Protein AF-A0A5C1QQ38-F1 (afdb_monomer_lite)

Structure (mmCIF, N/CA/C/O backbone):
data_AF-A0A5C1QQ38-F1
#
_entry.id   AF-A0A5C1QQ38-F1
#
loop_
_atom_site.group_PDB
_atom_site.id
_atom_site.type_symbol
_atom_site.label_atom_id
_atom_site.label_alt_id
_atom_site.label_comp_id
_atom_site.label_asym_id
_atom_site.label_entity_id
_atom_site.label_seq_id
_atom_site.pdbx_PDB_ins_code
_atom_site.Cartn_x
_atom_site.Cartn_y
_atom_site.Cartn_z
_atom_site.occupancy
_atom_site.B_iso_or_equiv
_atom_site.auth_seq_id
_atom_site.auth_comp_id
_atom_site.auth_asym_id
_atom_site.auth_atom_id
_atom_site.pdbx_PDB_model_num
ATOM 1 N N . MET A 1 1 ? -19.639 53.122 33.054 1.00 46.16 1 MET A N 1
ATOM 2 C CA . MET A 1 1 ? -19.804 52.622 31.674 1.00 46.16 1 MET A CA 1
ATOM 3 C C . MET A 1 1 ? -18.449 52.664 30.974 1.00 46.16 1 MET A C 1
ATOM 5 O O . MET A 1 1 ? -18.147 53.642 30.319 1.00 46.16 1 MET A O 1
ATOM 9 N N . VAL A 1 2 ? -17.603 51.655 31.200 1.00 46.91 2 VAL A N 1
ATOM 10 C CA . VAL A 1 2 ? -16.346 51.392 30.472 1.00 46.91 2 VAL A CA 1
ATOM 11 C C . VAL A 1 2 ? -16.022 49.916 30.705 1.00 46.91 2 VAL A C 1
ATOM 13 O O . VAL A 1 2 ? -15.935 49.527 31.864 1.00 46.91 2 VAL A O 1
ATOM 16 N N . GLN A 1 3 ? -15.836 49.125 29.646 1.00 37.44 3 GLN A N 1
ATOM 17 C CA . GLN A 1 3 ? -14.839 48.042 29.558 1.00 37.44 3 GLN A CA 1
ATOM 18 C C . GLN A 1 3 ? -14.804 47.540 28.103 1.00 37.44 3 GLN A C 1
ATOM 20 O O . GLN A 1 3 ? -15.798 47.062 27.576 1.00 37.44 3 GLN A O 1
ATOM 25 N N . ARG A 1 4 ? -13.770 47.951 27.361 1.00 39.47 4 ARG A N 1
ATOM 26 C CA . ARG A 1 4 ? -12.520 47.214 27.066 1.00 39.47 4 ARG A CA 1
ATOM 27 C C . ARG A 1 4 ? -12.664 46.339 25.818 1.00 39.47 4 ARG A C 1
ATOM 29 O O . ARG A 1 4 ? -13.071 45.185 25.884 1.00 39.47 4 ARG A O 1
ATOM 36 N N . GLY A 1 5 ? -12.279 46.931 24.686 1.00 39.25 5 GLY A N 1
ATOM 37 C CA . GLY A 1 5 ? -12.016 46.214 23.445 1.00 39.25 5 GLY A CA 1
ATOM 38 C C . GLY A 1 5 ? -10.890 45.202 23.643 1.00 39.25 5 GLY A C 1
ATOM 39 O O . GLY A 1 5 ? -9.871 45.504 24.267 1.00 39.25 5 GLY A O 1
ATOM 40 N N . ARG A 1 6 ? -11.098 43.986 23.139 1.00 41.25 6 ARG A N 1
ATOM 41 C CA . ARG A 1 6 ? -10.052 42.971 23.045 1.00 41.25 6 ARG A CA 1
ATOM 42 C C . ARG A 1 6 ? -9.174 43.321 21.848 1.00 41.25 6 ARG A C 1
ATOM 44 O O . ARG A 1 6 ? -9.633 43.278 20.711 1.00 41.25 6 ARG A O 1
ATOM 51 N N . SER A 1 7 ? -7.928 43.688 22.117 1.00 43.62 7 SER A N 1
ATOM 52 C CA . SER A 1 7 ? -6.872 43.740 21.113 1.00 43.62 7 SER A CA 1
ATOM 53 C C . SER A 1 7 ? -6.576 42.314 20.650 1.00 43.62 7 SER A C 1
ATOM 55 O O . SER A 1 7 ? -6.182 41.474 21.460 1.00 43.62 7 SER A O 1
ATOM 57 N N . PHE A 1 8 ? -6.772 42.034 19.364 1.00 41.06 8 PHE A N 1
ATOM 58 C CA . PHE A 1 8 ? -6.240 40.822 18.754 1.00 41.06 8 PHE A CA 1
ATOM 59 C C . PHE A 1 8 ? -4.718 40.950 18.711 1.00 41.06 8 PHE A C 1
ATOM 61 O O . PHE A 1 8 ? -4.179 41.879 18.115 1.00 41.06 8 PHE A O 1
ATOM 68 N N . SER A 1 9 ? -4.041 40.045 19.415 1.00 43.56 9 SER A N 1
ATOM 69 C CA . SER A 1 9 ? -2.590 39.912 19.363 1.00 43.56 9 SER A CA 1
ATOM 70 C C . SER A 1 9 ? -2.189 39.528 17.941 1.00 43.56 9 SER A C 1
ATOM 72 O O . SER A 1 9 ? -2.588 38.472 17.452 1.00 43.56 9 SER A O 1
ATOM 74 N N . SER A 1 10 ? -1.401 40.374 17.280 1.00 48.88 10 SER A N 1
ATOM 75 C CA . SER A 1 10 ? -0.719 40.074 16.019 1.00 48.88 10 SER A CA 1
ATOM 76 C C . SER A 1 10 ? 0.501 39.187 16.283 1.00 48.88 10 SER A C 1
ATOM 78 O O . SER A 1 10 ? 1.633 39.555 15.962 1.00 48.88 10 SER A O 1
ATOM 80 N N . ALA A 1 11 ? 0.293 38.053 16.954 1.00 42.53 11 ALA A N 1
ATOM 81 C CA . ALA A 1 11 ? 1.346 37.063 17.085 1.00 42.53 11 ALA A CA 1
ATOM 82 C C . ALA A 1 11 ? 1.674 36.544 15.673 1.00 42.53 11 ALA A C 1
ATOM 84 O O . ALA A 1 11 ? 0.745 36.210 14.930 1.00 42.53 11 ALA A O 1
ATOM 85 N N . PRO A 1 12 ? 2.954 36.512 15.266 1.00 45.72 12 PRO A N 1
ATOM 86 C CA . PRO A 1 12 ? 3.331 35.869 14.016 1.00 45.72 12 PRO A CA 1
ATOM 87 C C . PRO A 1 12 ? 2.866 34.403 14.048 1.00 45.72 12 PRO A C 1
ATOM 89 O O . PRO A 1 12 ? 2.831 33.808 15.132 1.00 45.72 12 PRO A O 1
ATOM 92 N N . PRO A 1 13 ? 2.482 33.818 12.897 1.00 46.12 13 PRO A N 1
ATOM 93 C CA . PRO A 1 13 ? 2.113 32.410 12.846 1.00 46.12 13 PRO A CA 1
ATOM 94 C C . PRO A 1 13 ? 3.246 31.568 13.450 1.00 46.12 13 PRO A C 1
ATOM 96 O O . PRO A 1 13 ? 4.416 31.939 13.290 1.00 46.12 13 PRO A O 1
ATOM 99 N N . PRO A 1 14 ? 2.925 30.474 14.165 1.00 47.19 14 PRO A N 1
ATOM 100 C CA . PRO A 1 14 ? 3.939 29.621 14.761 1.00 47.19 14 PRO A CA 1
ATOM 101 C C . PRO A 1 14 ? 4.935 29.212 13.678 1.00 47.19 14 PRO A C 1
ATOM 103 O O . PRO A 1 14 ? 4.558 28.740 12.604 1.00 47.19 14 PRO A O 1
ATOM 106 N N . GLN A 1 15 ? 6.211 29.483 13.942 1.00 44.41 15 GLN A N 1
ATOM 107 C CA . GLN A 1 15 ? 7.292 29.034 13.084 1.00 44.41 15 GLN A CA 1
ATOM 108 C C . GLN A 1 15 ? 7.294 27.510 13.161 1.00 44.41 15 GLN A C 1
ATOM 110 O O . GLN A 1 15 ? 7.417 26.942 14.243 1.00 44.41 15 GLN A O 1
ATOM 115 N N . TRP A 1 16 ? 7.056 26.866 12.023 1.00 45.03 16 TRP A N 1
ATOM 116 C CA . TRP A 1 16 ? 7.002 25.417 11.917 1.00 45.03 16 TRP A CA 1
ATOM 117 C C . TRP A 1 16 ? 8.391 24.885 12.270 1.00 45.03 16 TRP A C 1
ATOM 119 O O . TRP A 1 16 ? 9.373 25.262 11.627 1.00 45.03 16 TRP A O 1
ATOM 129 N N . GLU A 1 17 ? 8.495 24.068 13.318 1.00 38.88 17 GLU A N 1
ATOM 130 C CA . GLU A 1 17 ? 9.769 23.443 13.663 1.00 38.88 17 GLU A CA 1
ATOM 131 C C . GLU A 1 17 ? 10.242 22.539 12.508 1.00 38.88 17 GLU A C 1
ATOM 133 O O . GLU A 1 17 ? 9.421 21.857 11.878 1.00 38.88 17 GLU A O 1
ATOM 138 N N . PRO A 1 18 ? 11.554 22.502 12.208 1.00 40.62 18 PRO A N 1
ATOM 139 C CA . PRO A 1 18 ? 12.096 21.605 11.200 1.00 40.62 18 PRO A CA 1
ATOM 140 C C . PRO A 1 18 ? 11.991 20.166 11.720 1.00 40.62 18 PRO A C 1
ATOM 142 O O . PRO A 1 18 ? 12.818 19.710 12.502 1.00 40.62 18 PRO A O 1
ATOM 145 N N . GLY A 1 19 ? 10.935 19.463 11.310 1.00 42.81 19 GLY A N 1
ATOM 146 C CA . GLY A 1 19 ? 10.674 18.084 11.734 1.00 42.81 19 GLY A CA 1
ATOM 147 C C . GLY A 1 19 ? 9.262 17.573 11.447 1.00 42.81 19 GLY A C 1
ATOM 148 O O . GLY A 1 19 ? 9.060 16.367 11.384 1.00 42.81 19 GLY A O 1
ATOM 149 N N . LEU A 1 20 ? 8.296 18.462 11.201 1.00 40.44 20 LEU A N 1
ATOM 150 C CA . LEU A 1 20 ? 6.932 18.111 10.785 1.00 40.44 20 LEU A CA 1
ATOM 151 C C . LEU A 1 20 ? 6.716 18.454 9.308 1.00 40.44 20 LEU A C 1
ATOM 153 O O . LEU A 1 20 ? 5.857 19.248 8.937 1.00 40.44 20 LEU A O 1
ATOM 157 N N . GLY A 1 21 ? 7.548 17.870 8.451 1.00 39.72 21 GLY A N 1
ATOM 158 C CA . GLY A 1 21 ? 7.244 17.779 7.031 1.00 39.72 21 GLY A CA 1
ATOM 159 C C . GLY A 1 21 ? 6.522 16.465 6.785 1.00 39.72 21 GLY A C 1
ATOM 160 O O . GLY A 1 21 ? 7.141 15.409 6.889 1.00 39.72 21 GLY A O 1
ATOM 161 N N . LEU A 1 22 ? 5.236 16.508 6.433 1.00 40.75 22 LEU A N 1
ATOM 162 C CA . LEU A 1 22 ? 4.667 15.401 5.670 1.00 40.75 22 LEU A CA 1
ATOM 163 C C . LEU A 1 22 ? 5.500 15.300 4.388 1.00 40.75 22 LEU A C 1
ATOM 165 O O . LEU A 1 22 ? 5.610 16.274 3.640 1.00 40.75 22 LEU A O 1
ATOM 169 N N . SER A 1 23 ? 6.119 14.143 4.148 1.00 40.66 23 SER A N 1
ATOM 170 C CA . SER A 1 23 ? 6.634 13.837 2.816 1.00 40.66 23 SER A CA 1
ATOM 171 C C . SER A 1 23 ? 5.489 14.045 1.814 1.00 40.66 23 SER A C 1
ATOM 173 O O . SER A 1 23 ? 4.360 13.643 2.118 1.00 40.66 23 SER A O 1
ATOM 175 N N . PRO A 1 24 ? 5.735 14.617 0.619 1.00 37.84 24 PRO A N 1
ATOM 176 C CA . PRO A 1 24 ? 4.703 14.767 -0.411 1.00 37.84 24 PRO A CA 1
ATOM 177 C C . PRO A 1 24 ? 4.051 13.430 -0.827 1.00 37.84 24 PRO A C 1
ATOM 179 O O . PRO A 1 24 ? 3.041 13.439 -1.520 1.00 37.84 24 PRO A O 1
ATOM 182 N N . TRP A 1 25 ? 4.588 12.295 -0.363 1.00 39.50 25 TRP A N 1
ATOM 183 C CA . TRP A 1 25 ? 4.120 10.933 -0.625 1.00 39.50 25 TRP A CA 1
ATOM 184 C C . TRP A 1 25 ? 3.324 10.288 0.521 1.00 39.50 25 TRP A C 1
ATOM 186 O O . TRP A 1 25 ? 3.007 9.106 0.448 1.00 39.50 25 TRP A O 1
ATOM 196 N N . GLY A 1 26 ? 3.028 11.010 1.608 1.00 41.25 26 GLY A N 1
ATOM 197 C CA . GLY A 1 26 ? 2.270 10.448 2.737 1.00 41.25 26 GLY A CA 1
ATOM 198 C C . GLY A 1 26 ? 3.035 9.416 3.580 1.00 41.25 26 GLY A C 1
ATOM 199 O O . GLY A 1 26 ? 2.428 8.716 4.387 1.00 41.25 26 GLY A O 1
ATOM 200 N N . ALA A 1 27 ? 4.360 9.327 3.425 1.00 36.91 27 ALA A N 1
ATOM 201 C CA . ALA A 1 27 ? 5.204 8.489 4.271 1.00 36.91 27 ALA A CA 1
ATOM 202 C C . ALA A 1 27 ? 5.414 9.144 5.649 1.00 36.91 27 ALA A C 1
ATOM 204 O O . ALA A 1 27 ? 5.850 10.296 5.741 1.00 36.91 27 ALA A O 1
ATOM 205 N N . TYR A 1 28 ? 5.113 8.396 6.712 1.00 43.25 28 TYR A N 1
ATOM 206 C CA . TYR A 1 28 ? 5.342 8.795 8.100 1.00 43.25 28 TYR A CA 1
ATOM 207 C C . TYR A 1 28 ? 6.839 8.703 8.433 1.00 43.25 28 TYR A C 1
ATOM 209 O O . TYR A 1 28 ? 7.430 7.630 8.327 1.00 43.25 28 TYR A O 1
ATOM 217 N N . ILE A 1 29 ? 7.453 9.820 8.837 1.00 40.69 29 ILE A N 1
ATOM 218 C CA . ILE A 1 29 ? 8.811 9.838 9.398 1.00 40.69 29 ILE A CA 1
ATOM 219 C C . ILE A 1 29 ? 8.657 9.786 10.924 1.00 40.69 29 ILE A C 1
ATOM 221 O O . ILE A 1 29 ? 8.180 10.764 11.504 1.00 40.69 29 ILE A O 1
ATOM 225 N N . PRO A 1 30 ? 9.009 8.674 11.591 1.00 44.88 30 PRO A N 1
ATOM 226 C CA . PRO A 1 30 ? 8.844 8.566 13.035 1.00 44.88 30 PRO A CA 1
ATOM 227 C C . PRO A 1 30 ? 9.727 9.586 13.765 1.00 44.88 30 PRO A C 1
ATOM 229 O O . PRO A 1 30 ? 10.931 9.675 13.521 1.00 44.88 30 PRO A O 1
ATOM 232 N N . SER A 1 31 ? 9.124 10.358 14.675 1.00 42.22 31 SER A N 1
ATOM 233 C CA . SER A 1 31 ? 9.836 11.258 15.583 1.00 42.22 31 SER A CA 1
ATOM 234 C C . SER A 1 31 ? 10.120 10.559 16.920 1.00 42.22 31 SER A C 1
ATOM 236 O O . SER A 1 31 ? 9.346 9.745 17.414 1.00 42.22 31 SER A O 1
ATOM 238 N N . ILE A 1 32 ? 11.286 10.858 17.495 1.00 43.12 32 ILE A N 1
ATOM 239 C CA . ILE A 1 32 ? 11.989 10.058 18.518 1.00 43.12 32 ILE A CA 1
ATOM 240 C C . ILE A 1 32 ? 11.298 10.084 19.907 1.00 43.12 32 ILE A C 1
ATOM 242 O O . ILE A 1 32 ? 11.746 9.431 20.847 1.00 43.12 32 ILE A O 1
ATOM 246 N N . SER A 1 33 ? 10.205 10.828 20.089 1.00 43.09 33 SER A N 1
ATOM 247 C CA . SER A 1 33 ? 9.680 11.157 21.421 1.00 43.09 33 SER A CA 1
ATOM 248 C C . SER A 1 33 ? 8.669 10.166 22.011 1.00 43.09 33 SER A C 1
ATOM 250 O O . SER A 1 33 ? 8.288 10.344 23.169 1.00 43.09 33 SER A O 1
ATOM 252 N N . HIS A 1 34 ? 8.248 9.115 21.297 1.00 43.88 34 HIS A N 1
ATOM 253 C CA .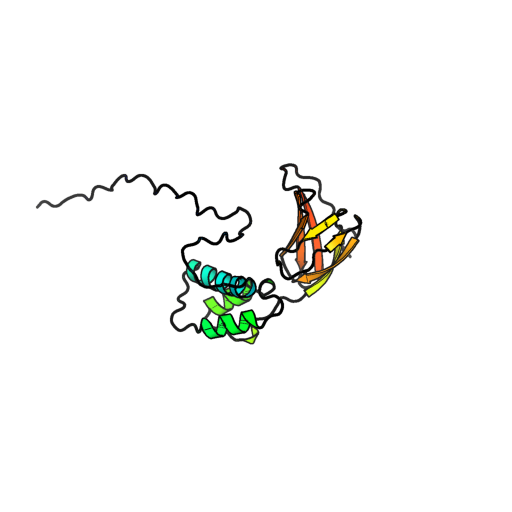 HIS A 1 34 ? 7.347 8.074 21.819 1.00 43.88 34 HIS A CA 1
ATOM 254 C C . HIS A 1 34 ? 7.950 6.676 21.612 1.00 43.88 34 HIS A C 1
ATOM 256 O O . HIS A 1 34 ? 7.821 6.080 20.548 1.00 43.88 34 HIS A O 1
ATOM 262 N N . GLN A 1 35 ? 8.618 6.147 22.644 1.00 41.81 35 GLN A N 1
ATOM 263 C CA . GLN A 1 35 ? 9.089 4.759 22.674 1.00 41.81 35 GLN A CA 1
ATOM 264 C C . GLN A 1 35 ? 7.917 3.807 22.945 1.00 41.81 35 GLN A C 1
ATOM 266 O O . GLN A 1 35 ? 7.591 3.494 24.089 1.00 41.81 35 GLN A O 1
ATOM 271 N N . GLY A 1 36 ? 7.288 3.355 21.869 1.00 48.25 36 GLY A N 1
ATOM 272 C CA . GLY A 1 36 ? 6.779 1.996 21.753 1.00 48.25 36 GLY A CA 1
ATOM 273 C C . GLY A 1 36 ? 7.493 1.375 20.559 1.00 48.25 36 GLY A C 1
ATOM 274 O O . GLY A 1 36 ? 7.614 2.039 19.530 1.00 48.25 36 GLY A O 1
ATOM 275 N N . ASP A 1 37 ? 8.001 0.151 20.693 1.00 53.22 37 ASP A N 1
ATOM 276 C CA . ASP A 1 37 ? 8.540 -0.594 19.554 1.00 53.22 37 ASP A CA 1
ATOM 277 C C . ASP A 1 37 ? 7.366 -0.951 18.633 1.00 53.22 37 ASP A C 1
ATOM 279 O O . ASP A 1 37 ? 6.746 -2.004 18.760 1.00 53.22 37 ASP A O 1
ATOM 283 N N . LEU A 1 38 ? 6.985 -0.016 17.762 1.00 59.69 38 LEU A N 1
ATOM 284 C CA . LEU A 1 38 ? 6.029 -0.279 16.698 1.00 59.69 38 LEU A CA 1
ATOM 285 C C . LEU A 1 38 ? 6.771 -1.042 15.611 1.00 59.69 38 LEU A C 1
ATOM 287 O O . LEU A 1 38 ? 7.627 -0.485 14.919 1.00 59.69 38 LEU A O 1
ATOM 291 N N . ASP A 1 39 ? 6.444 -2.321 15.467 1.00 74.56 39 ASP A N 1
ATOM 292 C CA . ASP A 1 39 ? 6.842 -3.056 14.281 1.00 74.56 39 ASP A CA 1
ATOM 293 C C . ASP A 1 39 ? 6.102 -2.514 13.039 1.00 74.56 39 ASP A C 1
ATOM 295 O O . ASP A 1 39 ? 5.119 -1.766 13.118 1.00 74.56 39 ASP A O 1
ATOM 299 N N . PHE A 1 40 ? 6.606 -2.854 11.850 1.00 78.38 40 PHE A N 1
ATOM 300 C CA . PHE A 1 40 ? 6.045 -2.353 10.593 1.00 78.38 40 PHE A CA 1
ATOM 301 C C . PHE A 1 40 ? 4.569 -2.749 10.403 1.00 78.38 40 PHE A C 1
ATOM 303 O O . PHE A 1 40 ? 3.817 -2.016 9.760 1.00 78.38 40 PHE A O 1
ATOM 310 N N . LYS A 1 41 ? 4.137 -3.878 10.984 1.00 83.50 41 LYS A N 1
ATOM 311 C CA . LYS A 1 41 ? 2.752 -4.362 10.921 1.00 83.50 41 LYS A CA 1
ATOM 312 C C . LYS A 1 41 ? 1.826 -3.520 11.800 1.00 83.50 41 LYS A C 1
ATOM 314 O O . LYS A 1 41 ? 0.785 -3.059 11.328 1.00 83.50 41 LYS A O 1
ATOM 319 N N . ALA A 1 42 ? 2.234 -3.236 13.033 1.00 83.94 42 ALA A N 1
ATOM 320 C CA . ALA A 1 42 ? 1.536 -2.357 13.963 1.00 83.94 42 ALA A CA 1
ATOM 321 C C . ALA A 1 42 ? 1.415 -0.930 13.404 1.00 83.94 42 ALA A C 1
ATOM 323 O O . ALA A 1 42 ? 0.403 -0.259 13.626 1.00 83.94 42 ALA A O 1
ATOM 324 N N . GLY A 1 43 ? 2.398 -0.490 12.609 1.00 85.69 43 GLY A N 1
ATOM 325 C CA . GLY A 1 43 ? 2.367 0.785 11.891 1.00 85.69 43 GLY A CA 1
ATOM 326 C C . GLY A 1 43 ? 1.111 0.984 11.030 1.00 85.69 43 GLY A C 1
ATOM 327 O O . GLY A 1 43 ? 0.518 2.065 11.070 1.00 85.69 43 GLY A O 1
ATOM 328 N N . ALA A 1 44 ? 0.643 -0.052 10.325 1.00 86.88 44 ALA A N 1
ATOM 329 C CA . ALA A 1 44 ? -0.569 0.032 9.504 1.00 86.88 44 ALA A CA 1
ATOM 330 C C . ALA A 1 44 ? -1.806 0.328 10.364 1.00 86.88 44 ALA A C 1
ATOM 332 O O . ALA A 1 44 ? -2.558 1.267 10.094 1.00 86.88 44 ALA A O 1
ATOM 333 N N . ALA A 1 45 ? -1.979 -0.426 11.450 1.00 89.12 45 ALA A N 1
ATOM 334 C CA . ALA A 1 45 ? -3.103 -0.276 12.364 1.00 89.12 45 ALA A CA 1
ATOM 335 C C . ALA A 1 45 ? -3.106 1.102 13.042 1.00 89.12 45 ALA A C 1
ATOM 337 O O . ALA A 1 45 ? -4.133 1.782 13.083 1.00 89.12 45 ALA A O 1
ATOM 338 N N . VAL A 1 46 ? -1.943 1.552 13.519 1.00 89.12 46 VAL A N 1
ATOM 339 C CA . VAL A 1 46 ? -1.783 2.879 14.126 1.00 89.12 46 VAL A CA 1
ATOM 340 C C . VAL A 1 46 ? -2.089 3.987 13.118 1.00 89.12 46 VAL A C 1
ATOM 342 O O . VAL A 1 46 ? -2.777 4.943 13.473 1.00 89.12 46 VAL A O 1
ATOM 345 N N . SER A 1 47 ? -1.667 3.850 11.857 1.00 88.00 47 SER A N 1
ATOM 346 C CA . SER A 1 47 ? -1.955 4.845 10.814 1.00 88.00 47 SER A CA 1
ATOM 347 C C . SER A 1 47 ? -3.460 5.045 10.590 1.00 88.00 47 SER A C 1
ATOM 349 O O . SER A 1 47 ? -3.920 6.175 10.421 1.00 88.00 47 SER A O 1
ATOM 351 N N . ILE A 1 48 ? -4.247 3.966 10.669 1.00 87.88 48 ILE A N 1
ATOM 352 C CA . ILE A 1 48 ? -5.709 4.016 10.571 1.00 87.88 48 ILE A CA 1
ATOM 353 C C . ILE A 1 48 ? -6.291 4.742 11.786 1.00 87.88 48 ILE A C 1
ATOM 355 O O . ILE A 1 48 ? -7.100 5.651 11.623 1.00 87.88 48 ILE A O 1
ATOM 359 N N . LEU A 1 49 ? -5.854 4.400 13.002 1.00 88.88 49 LEU A N 1
ATOM 360 C CA . LEU A 1 49 ? -6.332 5.058 14.225 1.00 88.88 49 LEU A CA 1
ATOM 361 C C . LEU A 1 49 ? -6.024 6.561 14.234 1.00 88.88 49 LEU A C 1
ATOM 363 O O . LEU A 1 49 ? -6.889 7.351 14.611 1.00 88.88 49 LEU A O 1
ATOM 367 N N . ILE A 1 50 ? -4.835 6.963 13.776 1.00 88.62 50 ILE A N 1
ATOM 368 C CA . ILE A 1 50 ? -4.463 8.377 13.625 1.00 88.62 50 ILE A CA 1
ATOM 369 C C . ILE A 1 50 ? -5.418 9.073 12.652 1.00 88.62 50 ILE A C 1
ATOM 371 O O . ILE A 1 50 ? -6.012 10.085 13.017 1.00 88.62 50 ILE A O 1
ATOM 375 N N . ARG A 1 51 ? -5.652 8.501 11.464 1.00 85.12 51 ARG A N 1
ATOM 376 C CA . ARG A 1 51 ? -6.584 9.071 10.474 1.00 85.12 51 ARG A CA 1
ATOM 377 C C . ARG A 1 51 ? -8.006 9.228 11.015 1.00 85.12 51 ARG A C 1
ATOM 379 O O . ARG A 1 51 ? -8.689 10.192 10.683 1.00 85.12 51 ARG A O 1
ATOM 386 N N . ILE A 1 52 ? -8.464 8.298 11.851 1.00 83.44 52 ILE A N 1
ATOM 387 C CA . ILE A 1 52 ? -9.789 8.353 12.492 1.00 83.44 52 ILE A CA 1
ATOM 388 C C . ILE A 1 52 ? -9.868 9.510 13.487 1.00 83.44 52 ILE A C 1
ATOM 390 O O . ILE A 1 52 ? -10.850 10.256 13.487 1.00 83.44 52 ILE A O 1
ATOM 394 N N . LEU A 1 53 ? -8.829 9.683 14.304 1.00 85.38 53 LEU A N 1
ATOM 395 C CA . LEU A 1 53 ? -8.729 10.797 15.246 1.00 85.38 53 LEU A CA 1
ATOM 396 C C . LEU A 1 53 ? -8.653 12.146 14.519 1.00 85.38 53 LEU A C 1
ATOM 398 O O . LEU A 1 53 ? -9.349 13.084 14.903 1.00 85.38 53 LEU A O 1
ATOM 402 N N . GLU A 1 54 ? -7.872 12.236 13.440 1.00 85.69 54 GLU A N 1
ATOM 403 C CA . GLU A 1 54 ? -7.776 13.431 12.588 1.00 85.69 54 GLU A CA 1
ATOM 404 C C . GLU A 1 54 ? -9.110 13.775 11.911 1.00 85.69 54 GLU A C 1
ATOM 406 O O . GLU A 1 54 ? -9.451 14.949 11.773 1.00 85.69 54 GLU A O 1
ATOM 411 N N . ALA A 1 55 ? -9.908 12.765 11.552 1.00 83.06 55 ALA A N 1
ATOM 412 C CA . ALA A 1 55 ? -11.266 12.939 11.036 1.00 83.06 55 ALA A CA 1
ATOM 413 C C . ALA A 1 55 ? -12.295 13.343 12.118 1.00 83.06 55 ALA A C 1
ATOM 415 O O . ALA A 1 55 ? -13.474 13.522 11.807 1.00 83.06 55 ALA A O 1
ATOM 416 N N . GLY A 1 56 ? -11.874 13.499 13.379 1.00 83.94 56 GLY A N 1
ATOM 417 C CA . GLY A 1 56 ? -12.709 13.968 14.486 1.00 83.94 56 GLY A CA 1
ATOM 418 C C . GLY A 1 56 ? -13.568 12.889 15.146 1.00 83.94 56 GLY A C 1
ATOM 419 O O . GLY A 1 56 ? -14.497 13.218 15.886 1.00 83.94 56 GLY A O 1
ATOM 420 N N . ALA A 1 57 ? -13.298 11.608 14.893 1.00 82.06 57 ALA A N 1
ATOM 421 C CA . ALA A 1 57 ? -14.029 10.529 15.544 1.00 82.06 57 ALA A CA 1
ATOM 422 C C . ALA A 1 57 ? -13.569 10.330 16.996 1.00 82.06 57 ALA A C 1
ATOM 424 O O . ALA A 1 57 ? -12.385 10.423 17.321 1.00 82.06 57 ALA A O 1
ATOM 425 N N . ASN A 1 58 ? -14.522 10.006 17.874 1.00 81.94 58 ASN A N 1
ATOM 426 C CA . ASN A 1 58 ? -14.226 9.656 19.257 1.00 81.94 58 ASN A CA 1
ATOM 427 C C . ASN A 1 58 ? -13.907 8.156 19.363 1.00 81.94 58 ASN A C 1
ATOM 429 O O . ASN A 1 58 ? -14.757 7.321 19.056 1.00 81.94 58 ASN A O 1
ATOM 433 N N . LEU A 1 59 ? -12.696 7.824 19.816 1.00 82.38 59 LEU A N 1
ATOM 434 C CA . LEU A 1 59 ? -12.274 6.447 20.099 1.00 82.38 59 LEU A CA 1
ATOM 435 C C . LEU A 1 59 ? -12.578 6.009 21.545 1.00 82.38 59 LEU A C 1
ATOM 437 O O . LEU A 1 59 ? -12.182 4.919 21.957 1.00 82.38 59 LEU A O 1
ATOM 441 N N . GLU A 1 60 ? -13.277 6.823 22.335 1.00 83.19 60 GLU A N 1
ATOM 442 C CA . GLU A 1 60 ? -13.725 6.454 23.677 1.00 83.19 60 GLU A CA 1
ATOM 443 C C . GLU A 1 60 ? -14.662 5.236 23.615 1.00 83.19 60 GLU A C 1
ATOM 445 O O . GLU A 1 60 ? -15.714 5.256 22.980 1.00 83.19 60 GLU A O 1
ATOM 450 N N . GLY A 1 61 ? -14.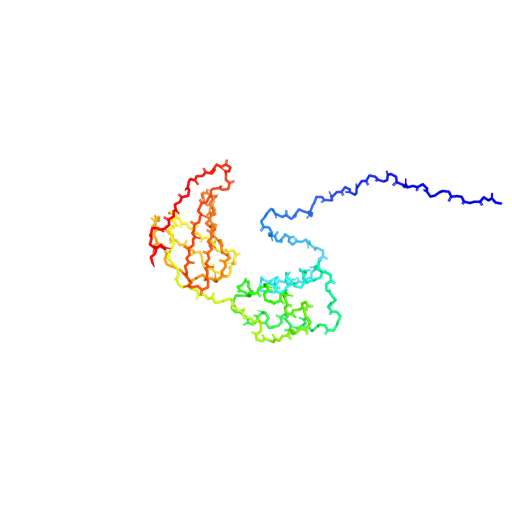242 4.136 24.244 1.00 80.50 61 GLY A N 1
ATOM 451 C CA . GLY A 1 61 ? -14.942 2.848 24.184 1.00 80.50 61 GLY A CA 1
ATOM 452 C C . GLY A 1 61 ? -14.546 1.956 23.002 1.00 80.50 61 GLY A C 1
ATOM 453 O O . GLY A 1 61 ? -14.940 0.788 22.973 1.00 80.50 61 GLY A O 1
ATOM 454 N N . PHE A 1 62 ? -13.723 2.437 22.065 1.00 84.62 62 PHE A N 1
ATOM 455 C CA . PHE A 1 62 ? -13.143 1.585 21.034 1.00 84.62 62 PHE A CA 1
ATOM 456 C C . PHE A 1 62 ? -12.061 0.680 21.635 1.00 84.62 62 PHE A C 1
ATOM 458 O O . PHE A 1 62 ? -11.150 1.129 22.332 1.00 84.62 62 PHE A O 1
ATOM 465 N N . ASN A 1 63 ? -12.135 -0.621 21.355 1.00 87.50 63 ASN A N 1
ATOM 466 C CA . ASN A 1 63 ? -11.145 -1.577 21.840 1.00 87.50 63 ASN A CA 1
ATOM 467 C C . ASN A 1 63 ? -9.892 -1.557 20.947 1.00 87.50 63 ASN A C 1
ATOM 469 O O . ASN A 1 63 ? -9.676 -2.471 20.147 1.00 87.50 63 ASN A O 1
ATOM 473 N N . CYS A 1 64 ? -9.057 -0.523 21.105 1.00 87.06 64 CYS A N 1
ATOM 474 C CA . CYS A 1 64 ? -7.810 -0.357 20.348 1.00 87.06 64 CYS A CA 1
ATOM 475 C C . CYS A 1 64 ? -6.920 -1.599 20.436 1.00 87.06 64 CYS A C 1
ATOM 477 O O . CYS A 1 64 ? -6.354 -2.024 19.438 1.00 87.06 64 CYS A O 1
ATOM 479 N N . ARG A 1 65 ? -6.837 -2.226 21.618 1.00 87.12 65 ARG A N 1
ATOM 480 C CA . ARG A 1 65 ? -6.013 -3.422 21.822 1.00 87.12 65 ARG A CA 1
ATOM 481 C C . ARG A 1 65 ? -6.477 -4.586 20.953 1.00 87.12 65 ARG A C 1
ATOM 483 O O . ARG A 1 65 ? -5.646 -5.261 20.356 1.00 87.12 65 ARG A O 1
ATOM 490 N N . ARG A 1 66 ? -7.789 -4.836 20.889 1.00 87.00 66 ARG A N 1
ATOM 491 C CA . ARG A 1 66 ? -8.327 -5.889 20.022 1.00 87.00 66 ARG A CA 1
ATOM 492 C C . ARG A 1 66 ? -8.087 -5.550 18.556 1.00 87.00 66 ARG A C 1
ATOM 494 O O . ARG A 1 66 ? -7.674 -6.431 17.824 1.00 87.00 66 ARG A O 1
ATOM 501 N N . PHE A 1 67 ? -8.294 -4.300 18.151 1.00 89.44 67 PHE A N 1
ATOM 502 C CA . PHE A 1 67 ? -8.050 -3.870 16.775 1.00 89.44 67 PHE A CA 1
ATOM 503 C C . PHE A 1 67 ? -6.594 -4.070 16.335 1.00 89.44 67 PHE A C 1
ATOM 505 O O . PHE A 1 67 ? -6.367 -4.656 15.283 1.00 89.44 67 PHE A O 1
ATOM 512 N N . LEU A 1 68 ? -5.625 -3.649 17.156 1.00 89.25 68 LEU A N 1
ATOM 513 C CA . LEU A 1 68 ? -4.199 -3.872 16.895 1.00 89.25 68 LEU A CA 1
ATOM 514 C C . LEU A 1 68 ? -3.899 -5.366 16.713 1.00 89.25 68 LEU A C 1
ATOM 516 O O . LEU A 1 68 ? -3.311 -5.745 15.710 1.00 89.25 68 LEU A O 1
ATOM 520 N N . TYR A 1 69 ? -4.403 -6.210 17.619 1.00 89.75 69 TYR A N 1
ATOM 521 C CA . TYR A 1 69 ? -4.228 -7.662 17.540 1.00 89.75 69 TYR A CA 1
ATOM 522 C C . TYR A 1 69 ? -4.799 -8.271 16.248 1.00 89.75 69 TYR A C 1
ATOM 524 O O . TYR A 1 69 ? -4.164 -9.123 15.635 1.00 89.75 69 TYR A O 1
ATOM 532 N N . GLU A 1 70 ? -5.992 -7.843 15.824 1.00 91.00 70 GLU A N 1
ATOM 533 C CA . GLU A 1 70 ? -6.586 -8.325 14.570 1.00 91.00 70 GLU A CA 1
ATOM 534 C C . GLU A 1 70 ? -5.767 -7.891 13.352 1.00 91.00 70 GLU A C 1
ATOM 536 O O . GLU A 1 70 ? -5.516 -8.699 12.463 1.00 91.00 70 GLU A O 1
ATOM 541 N N . MET A 1 71 ? -5.309 -6.639 13.318 1.00 91.25 71 MET A N 1
ATOM 542 C CA . MET A 1 71 ? -4.476 -6.137 12.224 1.00 91.25 71 MET A CA 1
ATOM 543 C C . MET A 1 71 ? -3.124 -6.856 12.167 1.00 91.25 71 MET A C 1
ATOM 545 O O . MET A 1 71 ? -2.699 -7.250 11.089 1.00 91.25 71 MET A O 1
ATOM 549 N N . GLU A 1 72 ? -2.467 -7.079 13.307 1.00 88.88 72 GLU A N 1
ATOM 550 C CA . GLU A 1 72 ? -1.193 -7.813 13.394 1.00 88.88 72 GLU A CA 1
ATOM 551 C C . GLU A 1 72 ? -1.311 -9.271 12.931 1.00 88.88 72 GLU A C 1
ATOM 553 O O . GLU A 1 72 ? -0.331 -9.848 12.457 1.00 88.88 72 GLU A O 1
ATOM 558 N N . SER A 1 73 ? -2.505 -9.861 13.044 1.00 90.38 73 SER A N 1
ATOM 559 C CA . SER A 1 73 ? -2.770 -11.230 12.592 1.00 90.38 73 SER A CA 1
ATOM 560 C C . SER A 1 73 ? -2.827 -11.382 11.067 1.00 90.38 73 SER A C 1
ATOM 562 O O . SER A 1 73 ? -2.809 -12.509 10.575 1.00 90.38 73 SER A O 1
ATOM 564 N N . LEU A 1 74 ? -2.873 -10.274 10.319 1.00 90.12 74 LEU A N 1
ATOM 565 C CA . LEU A 1 74 ? -2.833 -10.283 8.860 1.00 90.12 74 LEU A CA 1
ATOM 566 C C . LEU A 1 74 ? -1.407 -10.520 8.340 1.00 90.12 74 LEU A C 1
ATOM 568 O O . LEU A 1 74 ? -0.412 -10.074 8.927 1.00 90.12 74 LEU A O 1
ATOM 572 N N . ASP A 1 75 ? -1.313 -11.173 7.182 1.00 89.56 75 ASP A N 1
ATOM 573 C CA . ASP A 1 75 ? -0.039 -11.384 6.490 1.00 89.56 75 ASP A CA 1
ATOM 574 C C . ASP A 1 75 ? 0.591 -10.043 6.089 1.00 89.56 75 ASP A C 1
ATOM 576 O O . ASP A 1 75 ? 1.704 -9.744 6.534 1.00 89.56 75 ASP A O 1
ATOM 580 N N . ASP A 1 76 ? -0.166 -9.201 5.372 1.00 90.00 76 ASP A N 1
ATOM 581 C CA . ASP A 1 76 ? 0.160 -7.794 5.110 1.00 90.00 76 ASP A CA 1
ATOM 582 C C . ASP A 1 76 ? -0.983 -6.852 5.553 1.00 90.00 76 ASP A C 1
ATOM 584 O O . ASP A 1 76 ? -1.967 -6.660 4.829 1.00 90.00 76 ASP A O 1
ATOM 588 N N . PRO A 1 77 ? -0.854 -6.210 6.727 1.00 90.44 77 PRO A N 1
ATOM 589 C CA . PRO A 1 77 ? -1.850 -5.270 7.235 1.00 90.44 77 PRO A CA 1
ATOM 590 C C . PRO A 1 77 ? -2.014 -4.006 6.374 1.00 90.44 77 PRO A C 1
ATOM 592 O O . PRO A 1 77 ? -3.059 -3.357 6.448 1.00 90.44 77 PRO A O 1
ATOM 595 N N . TRP A 1 78 ? -1.028 -3.653 5.541 1.00 88.38 78 TRP A N 1
ATOM 596 C CA . TRP A 1 78 ? -1.078 -2.481 4.658 1.00 88.38 78 TRP A CA 1
ATOM 597 C C . TRP A 1 78 ? -1.977 -2.689 3.434 1.00 88.38 78 TRP A C 1
ATOM 599 O O . TRP A 1 78 ? -2.368 -1.713 2.794 1.00 88.38 78 TRP A O 1
ATOM 609 N N . ARG A 1 79 ? -2.348 -3.940 3.129 1.00 88.38 79 ARG A N 1
ATOM 610 C CA . ARG A 1 79 ? -3.308 -4.294 2.067 1.00 88.38 79 ARG A CA 1
ATOM 611 C C . ARG A 1 79 ? -4.766 -4.261 2.527 1.00 88.38 79 ARG A C 1
ATOM 613 O O . ARG A 1 79 ? -5.669 -4.581 1.754 1.00 88.38 79 ARG A O 1
ATOM 620 N N . THR A 1 80 ? -5.015 -3.902 3.782 1.00 90.88 80 THR A N 1
ATOM 621 C CA . THR A 1 80 ? -6.370 -3.832 4.331 1.00 90.88 80 THR A CA 1
ATOM 622 C C . THR A 1 80 ? -7.184 -2.749 3.623 1.00 90.88 80 THR A C 1
ATOM 624 O O . THR A 1 80 ? -6.659 -1.707 3.227 1.00 90.88 80 THR A O 1
ATOM 627 N N . ASP A 1 81 ? -8.494 -2.953 3.482 1.00 89.81 81 ASP A N 1
ATOM 628 C CA . ASP A 1 81 ? -9.386 -1.924 2.945 1.00 89.81 81 ASP A CA 1
ATOM 629 C C . ASP A 1 81 ? -9.578 -0.777 3.955 1.00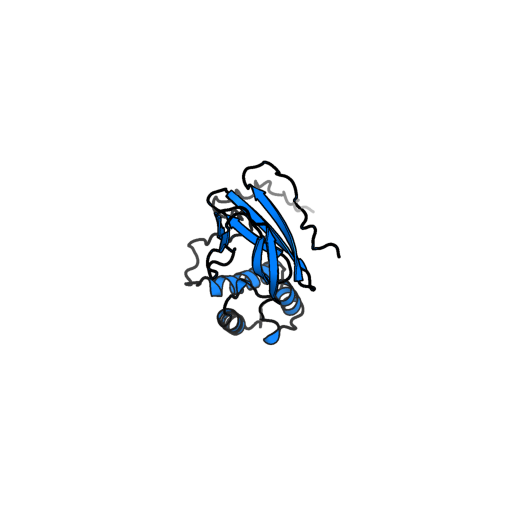 89.81 81 ASP A C 1
ATOM 631 O O . ASP A 1 81 ? -10.519 -0.748 4.755 1.00 89.81 81 ASP A O 1
ATOM 635 N N . HIS A 1 82 ? -8.646 0.177 3.931 1.00 86.94 82 HIS A N 1
ATOM 636 C CA . HIS A 1 82 ? -8.648 1.319 4.839 1.00 86.94 82 HIS A CA 1
ATOM 637 C C . HIS A 1 82 ? -9.916 2.162 4.677 1.00 86.94 82 HIS A C 1
ATOM 639 O O . HIS A 1 82 ? -10.450 2.638 5.672 1.00 86.94 82 HIS A O 1
ATOM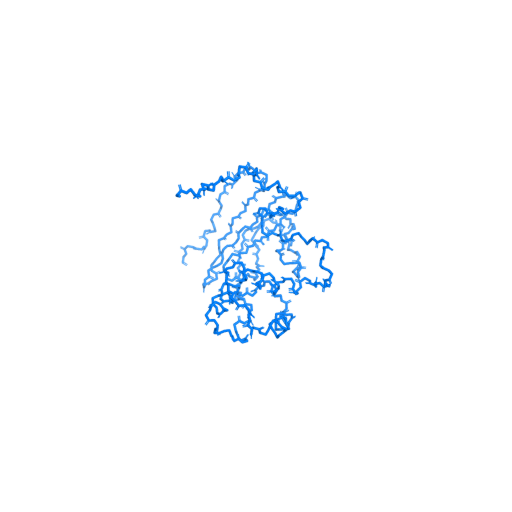 645 N N . GLU A 1 83 ? -10.438 2.339 3.464 1.00 85.06 83 GLU A N 1
ATOM 646 C CA . GLU A 1 83 ? -11.635 3.155 3.248 1.00 85.06 83 GLU A CA 1
ATOM 647 C C . GLU A 1 83 ? -12.882 2.502 3.836 1.00 85.06 83 GLU A C 1
ATOM 649 O O . GLU A 1 83 ? -13.703 3.175 4.473 1.00 85.06 83 GLU A O 1
ATOM 654 N N . MET A 1 84 ? -13.031 1.187 3.661 1.00 88.81 84 MET A N 1
ATOM 655 C CA . MET A 1 84 ? -14.095 0.442 4.319 1.00 88.81 84 MET A CA 1
ATOM 656 C C . MET A 1 84 ? -13.936 0.510 5.837 1.00 88.81 84 MET A C 1
ATOM 658 O O . MET A 1 84 ? -14.910 0.841 6.515 1.00 88.81 84 MET A O 1
ATOM 662 N N . LEU A 1 85 ? -12.737 0.278 6.378 1.00 89.12 85 LEU A N 1
ATOM 663 C CA . LEU A 1 85 ? -12.491 0.376 7.819 1.00 89.12 85 LEU A CA 1
ATOM 664 C C . LEU A 1 85 ? -12.850 1.755 8.372 1.00 89.12 85 LEU A C 1
ATOM 666 O O . LEU A 1 85 ? -13.615 1.843 9.330 1.00 89.12 85 LEU A O 1
ATOM 670 N N . MET A 1 86 ? -12.378 2.827 7.736 1.00 86.00 86 MET A N 1
ATOM 671 C CA . MET A 1 86 ? -12.691 4.208 8.112 1.00 86.00 86 MET A CA 1
ATOM 672 C C . MET A 1 86 ? -14.203 4.457 8.125 1.00 86.00 86 MET A C 1
ATOM 674 O O . MET A 1 86 ? -14.734 5.049 9.065 1.00 86.00 86 MET A O 1
ATOM 678 N N . ARG A 1 87 ? -14.923 3.961 7.112 1.00 87.69 87 ARG A N 1
ATOM 679 C CA . ARG A 1 87 ? -16.382 4.095 7.001 1.00 87.69 87 ARG A CA 1
ATOM 680 C C . ARG A 1 87 ? -17.118 3.348 8.112 1.00 87.69 87 ARG A C 1
ATOM 682 O O . ARG A 1 87 ? -18.061 3.892 8.681 1.00 87.69 87 ARG A O 1
ATOM 689 N N . GLN A 1 88 ? -16.705 2.120 8.416 1.00 89.00 88 GLN A N 1
ATOM 690 C CA . GLN A 1 88 ? -17.325 1.292 9.458 1.00 89.00 88 GLN A CA 1
ATOM 691 C C . GLN A 1 88 ? -17.027 1.834 10.859 1.00 89.00 88 GLN A C 1
ATOM 693 O O . GLN A 1 88 ? -17.916 1.878 11.709 1.00 89.00 88 GLN A O 1
ATOM 698 N N . LEU A 1 89 ? -15.802 2.312 11.083 1.00 84.62 89 LEU A N 1
ATOM 699 C CA . LEU A 1 89 ? -15.389 2.948 12.332 1.00 84.62 89 LEU A CA 1
ATOM 700 C C . LEU A 1 89 ? -16.128 4.269 12.553 1.00 84.62 89 LEU A C 1
ATOM 702 O O . LEU A 1 89 ? -16.672 4.480 13.635 1.00 84.62 89 LEU A O 1
ATOM 706 N N . GLY A 1 90 ? -16.263 5.102 11.517 1.00 81.88 90 GLY A N 1
ATOM 707 C CA . GLY A 1 90 ? -17.054 6.335 11.579 1.00 81.88 90 GLY A CA 1
ATOM 708 C C . GLY A 1 90 ? -18.542 6.104 11.870 1.00 81.88 90 GLY A C 1
ATOM 709 O O . GLY A 1 90 ? -19.177 6.938 12.511 1.00 81.88 90 GLY A O 1
ATOM 710 N N . ARG A 1 91 ? -19.099 4.959 11.454 1.00 85.31 91 ARG A N 1
ATOM 711 C CA . ARG A 1 91 ? -20.480 4.543 11.769 1.00 85.31 91 ARG A CA 1
ATOM 712 C C . ARG A 1 91 ? -20.627 3.839 13.118 1.00 85.31 91 ARG A C 1
ATOM 714 O O . ARG A 1 91 ? -21.749 3.542 13.507 1.00 85.31 91 ARG A O 1
ATOM 721 N N . GLN A 1 92 ? -19.525 3.555 13.817 1.00 82.50 92 GLN A N 1
ATOM 722 C CA . GLN A 1 92 ? -19.499 2.695 15.009 1.00 82.50 92 GLN A CA 1
ATOM 723 C C . GLN A 1 92 ? -20.071 1.285 14.756 1.00 82.50 92 GLN A C 1
ATOM 725 O O . GLN A 1 92 ? -20.502 0.592 15.673 1.00 82.50 92 GLN A O 1
ATOM 730 N N . GLU A 1 93 ? -20.035 0.829 13.504 1.00 87.12 93 GLU A N 1
ATOM 731 C CA . GLU A 1 93 ? -20.541 -0.476 13.063 1.00 87.12 93 GLU A CA 1
ATOM 732 C C . GLU A 1 93 ? -19.399 -1.480 12.870 1.00 87.12 93 GLU A C 1
ATOM 734 O O . GLU A 1 93 ? -19.547 -2.483 12.173 1.00 87.12 93 GLU A O 1
ATOM 739 N N . MET A 1 94 ? -18.240 -1.216 13.478 1.00 85.50 94 MET A N 1
ATOM 740 C CA . MET A 1 94 ? -17.040 -2.005 13.251 1.00 85.50 94 MET A CA 1
ATOM 741 C C . MET A 1 94 ? -17.205 -3.445 13.746 1.00 85.50 94 MET A C 1
ATOM 743 O O . MET A 1 94 ? -17.581 -3.713 14.887 1.00 85.50 94 MET A O 1
ATOM 747 N N . ARG A 1 95 ? -16.878 -4.387 12.864 1.00 87.38 95 ARG A N 1
ATOM 748 C CA . ARG A 1 95 ? -16.913 -5.828 13.102 1.00 87.38 95 ARG A CA 1
ATOM 749 C C . ARG A 1 95 ? -15.645 -6.447 12.542 1.00 87.38 95 ARG A C 1
ATOM 751 O O . ARG A 1 95 ? -15.112 -5.976 11.543 1.00 87.38 95 ARG A O 1
ATOM 758 N N . ILE A 1 96 ? -15.191 -7.520 13.178 1.00 86.38 96 ILE A N 1
ATOM 759 C CA . ILE A 1 96 ? -13.919 -8.188 12.870 1.00 86.38 96 ILE A CA 1
ATOM 760 C C . ILE A 1 96 ? -13.762 -8.557 11.388 1.00 86.38 96 ILE A C 1
ATOM 762 O O . ILE A 1 96 ? -12.694 -8.379 10.830 1.00 86.38 96 ILE A O 1
ATOM 766 N N . TRP A 1 97 ? -14.836 -8.967 10.708 1.00 88.31 97 TRP A N 1
ATOM 767 C CA . TRP A 1 97 ? -14.788 -9.363 9.295 1.00 88.31 97 TRP A CA 1
ATOM 768 C C . TRP A 1 97 ? -14.576 -8.210 8.306 1.00 88.31 97 TRP A C 1
ATOM 770 O O . TRP A 1 97 ? -14.385 -8.461 7.118 1.00 88.31 97 TRP A O 1
ATOM 780 N N . TYR A 1 98 ? -14.635 -6.956 8.760 1.00 89.62 98 TYR A N 1
ATOM 781 C CA . TYR A 1 98 ? -14.209 -5.817 7.946 1.00 89.62 98 TYR A CA 1
ATOM 782 C C . TYR A 1 98 ? -12.687 -5.631 7.965 1.00 89.62 98 TYR A C 1
ATOM 784 O O . TYR A 1 98 ? -12.163 -4.925 7.110 1.00 89.62 98 TYR A O 1
ATOM 792 N N . ILE A 1 99 ? -11.978 -6.271 8.902 1.00 91.50 99 ILE A N 1
ATOM 793 C CA . ILE A 1 99 ? -10.514 -6.343 8.930 1.00 91.50 99 ILE A CA 1
ATOM 794 C C . ILE A 1 99 ? -10.108 -7.472 7.992 1.00 91.50 99 ILE A C 1
ATOM 796 O O . ILE A 1 99 ? -10.004 -8.632 8.383 1.00 91.50 99 ILE A O 1
ATOM 800 N N . ARG A 1 100 ? -9.982 -7.138 6.713 1.00 90.06 100 ARG A N 1
ATOM 801 C CA . ARG A 1 100 ? -9.592 -8.080 5.669 1.00 90.06 100 ARG A CA 1
ATOM 802 C C . ARG A 1 100 ? -8.773 -7.367 4.597 1.00 90.06 100 ARG A C 1
ATOM 804 O O . ARG A 1 100 ? -9.021 -6.178 4.358 1.00 90.06 100 ARG A O 1
ATOM 811 N N . PRO A 1 101 ? -7.836 -8.070 3.945 1.00 89.81 101 PRO A N 1
ATOM 812 C CA . PRO A 1 101 ? -7.179 -7.538 2.764 1.00 89.81 101 PRO A CA 1
ATOM 813 C C . PRO A 1 101 ? -8.217 -7.223 1.685 1.00 89.81 101 PRO A C 1
ATOM 815 O O . PRO A 1 101 ? -9.309 -7.808 1.650 1.00 89.81 101 PRO A O 1
ATOM 818 N N . LYS A 1 102 ? -7.880 -6.273 0.817 1.00 91.50 102 LYS A N 1
ATOM 819 C CA . LYS A 1 102 ? -8.638 -6.035 -0.408 1.00 91.50 102 LYS A CA 1
ATOM 820 C C . LYS A 1 102 ? -8.625 -7.277 -1.298 1.00 91.50 102 LYS A C 1
ATOM 822 O O . LYS A 1 102 ? -7.727 -8.109 -1.204 1.00 91.50 102 LYS A O 1
ATOM 827 N N . THR A 1 103 ? -9.626 -7.384 -2.166 1.00 92.75 103 THR A N 1
ATOM 828 C CA . THR A 1 103 ? -9.621 -8.389 -3.232 1.00 92.75 103 THR A CA 1
ATOM 829 C C . THR A 1 103 ? -8.412 -8.146 -4.126 1.00 92.75 103 THR A C 1
ATOM 831 O O . THR A 1 103 ? -8.157 -7.004 -4.505 1.00 92.75 103 THR A O 1
ATOM 834 N N . GLU A 1 104 ? -7.679 -9.208 -4.443 1.00 94.69 104 GLU A N 1
ATOM 835 C CA . GLU A 1 104 ? -6.540 -9.158 -5.354 1.00 94.69 104 GLU A CA 1
ATOM 836 C C . GLU A 1 104 ? -6.924 -9.745 -6.704 1.00 94.69 104 GLU A C 1
ATOM 838 O O . GLU A 1 104 ? -7.663 -10.732 -6.780 1.00 94.69 104 GLU A O 1
ATOM 843 N N . TYR A 1 105 ? -6.405 -9.127 -7.757 1.00 96.62 105 TYR A N 1
ATOM 844 C CA . TYR A 1 105 ? -6.586 -9.564 -9.128 1.00 96.62 105 TYR A CA 1
ATOM 845 C C . TYR A 1 105 ? -5.224 -9.859 -9.758 1.00 96.62 105 TYR A C 1
ATOM 847 O O . TYR A 1 105 ? -4.288 -9.072 -9.571 1.00 96.62 105 TYR A O 1
ATOM 855 N N . PRO A 1 106 ? -5.106 -10.956 -10.527 1.00 96.50 106 PRO A N 1
ATOM 856 C CA . PRO A 1 106 ? -3.934 -11.193 -11.349 1.00 96.50 106 PRO A CA 1
ATOM 857 C C . PRO A 1 106 ? -3.955 -10.202 -12.512 1.00 96.50 106 PRO A C 1
ATOM 859 O O . PRO A 1 106 ? -4.831 -10.262 -13.375 1.00 96.50 106 PRO A O 1
ATOM 862 N N . VAL A 1 107 ? -2.991 -9.287 -12.540 1.00 96.06 107 VAL A N 1
ATOM 863 C CA . VAL A 1 107 ? -2.894 -8.250 -13.569 1.00 96.06 107 VAL A CA 1
ATOM 864 C C . VAL A 1 107 ? -1.616 -8.400 -14.376 1.00 96.06 107 VAL A C 1
ATOM 866 O O . VAL A 1 107 ? -0.590 -8.864 -13.877 1.00 96.06 107 VAL A O 1
ATOM 869 N N . VAL A 1 108 ? -1.678 -7.966 -15.632 1.00 96.25 108 VAL A N 1
ATOM 870 C CA . VAL A 1 108 ? -0.525 -7.905 -16.529 1.00 96.25 108 VAL A CA 1
ATOM 871 C C . VAL A 1 108 ? -0.282 -6.447 -16.885 1.00 96.25 108 VAL A C 1
ATOM 873 O O . VAL A 1 108 ? -1.133 -5.811 -17.504 1.00 96.25 108 VAL A O 1
ATOM 876 N N . ILE A 1 109 ? 0.871 -5.911 -16.489 1.00 95.69 109 ILE A N 1
ATOM 877 C CA . ILE A 1 109 ? 1.213 -4.499 -16.699 1.00 95.69 109 ILE A CA 1
ATOM 878 C C . ILE A 1 109 ? 2.566 -4.348 -17.399 1.00 95.69 109 ILE A C 1
ATOM 880 O O . ILE A 1 109 ? 3.465 -5.162 -17.178 1.00 95.69 109 ILE A O 1
ATOM 884 N N . PRO A 1 110 ? 2.746 -3.312 -18.235 1.00 96.19 110 PRO A N 1
ATOM 885 C CA . PRO A 1 110 ? 4.053 -2.980 -18.785 1.00 96.19 110 PRO A CA 1
ATOM 886 C C . PRO A 1 110 ? 4.928 -2.314 -17.717 1.00 96.19 110 PRO A C 1
ATOM 888 O O . PRO A 1 110 ? 4.523 -1.314 -17.123 1.00 96.19 110 PRO A O 1
ATOM 891 N N . LEU A 1 111 ? 6.140 -2.828 -17.503 1.00 96.38 111 LEU A N 1
ATOM 892 C CA . LEU A 1 111 ? 7.132 -2.221 -16.611 1.00 96.38 111 LEU A CA 1
ATOM 893 C C . LEU A 1 111 ? 8.497 -2.121 -17.302 1.00 96.38 111 LEU A C 1
ATOM 895 O O . LEU A 1 111 ? 8.976 -3.128 -17.823 1.00 96.38 111 LEU A O 1
ATOM 899 N N . PRO A 1 112 ? 9.168 -0.954 -17.262 1.00 96.56 112 PRO A N 1
ATOM 900 C CA . PRO A 1 112 ? 10.556 -0.825 -17.692 1.00 96.56 112 PRO A CA 1
ATOM 901 C C . PRO A 1 112 ? 11.502 -1.809 -17.001 1.00 96.56 112 PRO A C 1
ATOM 903 O O . PRO A 1 112 ? 11.220 -2.318 -15.912 1.00 96.56 112 PRO A O 1
ATOM 906 N N . GLU A 1 113 ? 12.643 -2.050 -17.647 1.00 97.31 113 GLU A N 1
ATOM 907 C CA . GLU A 1 113 ? 13.674 -2.944 -17.132 1.00 97.31 113 GLU A CA 1
ATOM 908 C C . GLU A 1 113 ? 14.206 -2.433 -15.790 1.00 97.31 113 GLU A C 1
ATOM 910 O O . GLU A 1 113 ? 14.555 -1.257 -15.630 1.00 97.31 113 GLU A O 1
ATOM 915 N N . GLY A 1 114 ? 14.310 -3.347 -14.830 1.00 96.56 114 GLY A N 1
ATOM 916 C CA . GLY A 1 114 ? 14.957 -3.109 -13.552 1.00 96.56 114 GLY A CA 1
ATOM 917 C C . GLY A 1 114 ? 14.181 -3.655 -12.367 1.00 96.56 114 GLY A C 1
ATOM 918 O O . GLY A 1 114 ? 13.264 -4.461 -12.501 1.00 96.56 114 GLY A O 1
ATOM 919 N N . ARG A 1 115 ? 14.600 -3.220 -11.177 1.00 96.94 115 ARG A N 1
ATOM 920 C CA . ARG A 1 115 ? 14.105 -3.734 -9.902 1.00 96.94 115 ARG A CA 1
ATOM 921 C C . ARG A 1 115 ? 13.112 -2.774 -9.262 1.00 96.94 115 ARG A C 1
ATOM 923 O O . ARG A 1 115 ? 13.481 -1.663 -8.869 1.00 96.94 115 ARG A O 1
ATOM 930 N N . TRP A 1 116 ? 11.880 -3.238 -9.134 1.00 96.38 116 TRP A N 1
ATOM 931 C CA . TRP A 1 116 ? 10.716 -2.512 -8.650 1.00 96.38 116 TRP A CA 1
ATOM 932 C C . TRP A 1 116 ? 10.367 -2.925 -7.221 1.00 96.38 116 TRP A C 1
ATOM 934 O O . TRP A 1 116 ? 10.427 -4.097 -6.857 1.00 96.38 116 TRP A O 1
ATOM 944 N N . PHE A 1 117 ? 9.995 -1.955 -6.396 1.00 94.56 117 PHE A N 1
ATOM 945 C CA . PHE A 1 117 ? 9.688 -2.148 -4.983 1.00 94.56 117 PHE A CA 1
ATOM 946 C C . PHE A 1 117 ? 8.244 -1.750 -4.703 1.00 94.56 117 PHE A C 1
ATOM 948 O O . PHE A 1 117 ? 7.787 -0.699 -5.155 1.00 94.56 117 PHE A O 1
ATOM 955 N N . PHE A 1 118 ? 7.547 -2.577 -3.928 1.00 91.31 118 PHE A N 1
ATOM 956 C CA . PHE A 1 118 ? 6.217 -2.268 -3.417 1.00 91.31 118 PHE A CA 1
ATOM 957 C C . PHE A 1 118 ? 6.290 -1.240 -2.275 1.00 91.31 118 PHE A C 1
ATOM 959 O O . PHE A 1 118 ? 7.340 -1.087 -1.645 1.00 91.31 118 PHE A O 1
ATOM 966 N N . PRO A 1 119 ? 5.178 -0.558 -1.944 1.00 83.62 119 PRO A N 1
ATOM 967 C CA . PRO A 1 119 ? 5.141 0.388 -0.831 1.00 83.62 119 PRO A CA 1
ATOM 968 C C . PRO A 1 119 ? 5.248 -0.331 0.518 1.00 83.62 119 PRO A C 1
ATOM 970 O O . PRO A 1 119 ? 5.804 0.202 1.476 1.00 83.62 119 PRO A O 1
ATOM 973 N N . SER A 1 120 ? 4.716 -1.554 0.585 1.00 83.00 120 SER A N 1
ATOM 974 C CA . SER A 1 120 ? 4.863 -2.439 1.733 1.00 83.00 120 SER A CA 1
ATOM 975 C C . SER A 1 120 ? 6.218 -3.136 1.675 1.00 83.00 120 SER A C 1
ATOM 977 O O . SER A 1 120 ? 6.523 -3.860 0.728 1.00 83.00 120 SER A O 1
ATOM 979 N N . LEU A 1 121 ? 7.016 -2.947 2.728 1.00 81.50 121 LEU A N 1
ATOM 980 C CA . LEU A 1 121 ? 8.329 -3.581 2.887 1.00 81.50 121 LEU A CA 1
ATOM 981 C C . LEU A 1 121 ? 8.239 -5.091 3.162 1.00 81.50 121 LEU A C 1
ATOM 983 O O . LEU A 1 121 ? 9.269 -5.752 3.270 1.00 81.50 121 LEU A O 1
ATOM 987 N N . LEU A 1 122 ? 7.025 -5.627 3.313 1.00 84.50 122 LEU A N 1
ATOM 988 C CA . LEU A 1 122 ? 6.779 -7.057 3.505 1.00 84.50 122 LEU A CA 1
ATOM 989 C C . LEU A 1 122 ? 6.810 -7.835 2.186 1.00 84.50 122 LEU A C 1
ATOM 991 O O . LEU A 1 122 ? 6.901 -9.059 2.207 1.00 84.50 122 LEU A O 1
ATOM 995 N N . HIS A 1 123 ? 6.744 -7.137 1.052 1.00 85.62 123 HIS A N 1
ATOM 996 C CA . HIS A 1 123 ? 6.810 -7.750 -0.265 1.00 85.62 123 HIS A CA 1
ATOM 997 C C . HIS A 1 123 ? 8.236 -7.806 -0.791 1.00 85.62 123 HIS A C 1
ATOM 999 O O . HIS A 1 123 ? 9.014 -6.858 -0.663 1.00 85.62 123 HIS A O 1
ATOM 1005 N N . GLU A 1 124 ? 8.552 -8.920 -1.446 1.00 90.38 124 GLU A N 1
ATOM 1006 C CA . GLU A 1 124 ? 9.795 -9.032 -2.189 1.00 90.38 124 GLU A CA 1
ATOM 1007 C C . GLU A 1 124 ? 9.792 -8.070 -3.388 1.00 90.38 124 GLU A C 1
ATOM 1009 O O . GLU A 1 124 ? 8.746 -7.841 -4.005 1.00 90.38 124 GLU A O 1
ATOM 1014 N N . PRO A 1 125 ? 10.950 -7.486 -3.733 1.00 93.56 125 PRO A N 1
ATOM 1015 C CA . PRO A 1 125 ? 11.070 -6.686 -4.941 1.00 93.56 125 PRO A CA 1
ATOM 1016 C C . PRO A 1 125 ? 10.814 -7.526 -6.197 1.00 93.56 125 PRO A C 1
ATOM 1018 O O . PRO A 1 125 ? 11.154 -8.707 -6.244 1.00 93.56 125 PRO A O 1
ATOM 1021 N N . LEU A 1 126 ? 10.300 -6.877 -7.234 1.00 94.81 126 LEU A N 1
ATOM 1022 C CA . LEU A 1 126 ? 9.997 -7.454 -8.537 1.00 94.81 126 LEU A CA 1
ATOM 1023 C C . LEU A 1 126 ? 11.074 -7.058 -9.552 1.00 94.81 126 LEU A C 1
ATOM 1025 O O . LEU A 1 126 ? 11.317 -5.871 -9.755 1.00 94.81 126 LEU A O 1
ATOM 1029 N N . ASP A 1 127 ? 11.695 -8.029 -10.213 1.00 95.69 127 ASP A N 1
ATOM 1030 C CA . ASP A 1 127 ? 12.617 -7.770 -11.321 1.00 95.69 127 ASP A CA 1
ATOM 1031 C C . ASP A 1 127 ? 11.852 -7.837 -12.659 1.00 95.69 127 ASP A C 1
ATOM 1033 O O . ASP A 1 127 ? 11.192 -8.834 -12.950 1.00 95.69 127 ASP A O 1
ATOM 1037 N N . SER A 1 128 ? 11.928 -6.770 -13.461 1.00 96.06 128 SER A N 1
ATOM 1038 C CA . SER A 1 128 ? 11.352 -6.670 -14.810 1.00 96.06 128 SER A CA 1
ATOM 1039 C C . SER A 1 128 ? 12.455 -6.661 -15.867 1.00 96.06 128 SER A C 1
ATOM 1041 O O . SER A 1 128 ? 13.489 -6.013 -15.689 1.00 96.06 128 SER A O 1
ATOM 1043 N N . ASP A 1 129 ? 12.210 -7.325 -16.994 1.00 95.75 129 ASP A N 1
ATOM 1044 C CA . ASP A 1 129 ? 13.069 -7.348 -18.183 1.00 95.75 129 ASP A CA 1
ATOM 1045 C C . ASP A 1 129 ? 12.703 -6.267 -19.222 1.00 95.75 129 ASP A C 1
ATOM 1047 O O . ASP A 1 129 ? 13.226 -6.269 -20.337 1.00 95.75 129 ASP A O 1
ATOM 1051 N N . GLY A 1 130 ? 11.813 -5.332 -18.867 1.00 92.44 130 GLY A N 1
ATOM 1052 C CA . GLY A 1 130 ? 11.352 -4.267 -19.762 1.00 92.44 130 GLY A CA 1
ATOM 1053 C C . GLY A 1 130 ? 10.111 -4.616 -20.583 1.00 92.44 130 GLY A C 1
ATOM 1054 O O . GLY A 1 130 ? 9.817 -3.921 -21.559 1.00 92.44 130 GLY A O 1
ATOM 1055 N N . GLY A 1 131 ? 9.397 -5.682 -20.217 1.00 93.56 131 GLY A N 1
ATOM 1056 C CA . GLY A 1 131 ? 8.195 -6.154 -20.896 1.00 93.56 131 GLY A CA 1
ATOM 1057 C C . GLY A 1 131 ? 6.914 -6.088 -20.060 1.00 93.56 131 GLY A C 1
ATOM 1058 O O . GLY A 1 131 ? 6.690 -5.188 -19.248 1.00 93.56 131 GLY A O 1
ATOM 1059 N N . LEU A 1 132 ? 6.035 -7.057 -20.324 1.00 95.75 132 LEU A N 1
ATOM 1060 C CA . LEU A 1 132 ? 4.810 -7.280 -19.563 1.00 95.75 132 LEU A CA 1
ATOM 1061 C C . LEU A 1 132 ? 5.109 -8.178 -18.365 1.00 95.75 132 LEU A C 1
ATOM 1063 O O . LEU A 1 132 ? 5.656 -9.268 -18.529 1.00 95.75 132 LEU A O 1
ATOM 1067 N N . VAL A 1 133 ? 4.690 -7.747 -17.181 1.00 95.56 133 VAL A N 1
ATOM 1068 C CA . VAL A 1 133 ? 4.875 -8.489 -15.936 1.00 95.56 133 VAL A CA 1
ATOM 1069 C C . VAL A 1 133 ? 3.519 -8.861 -15.355 1.00 95.56 133 VAL A C 1
ATOM 1071 O O . VAL A 1 133 ? 2.613 -8.029 -15.303 1.00 95.56 133 VAL A O 1
ATOM 1074 N N . SER A 1 134 ? 3.390 -10.118 -14.929 1.00 94.94 134 SER A N 1
ATOM 1075 C CA . SER A 1 134 ? 2.205 -10.629 -14.239 1.00 94.94 134 SER A CA 1
ATOM 1076 C C . SER A 1 134 ? 2.413 -10.545 -12.731 1.00 94.94 134 SER A C 1
ATOM 1078 O O . SER A 1 134 ? 3.411 -11.060 -12.227 1.00 94.94 134 SER A O 1
ATOM 1080 N N . LEU A 1 135 ? 1.473 -9.938 -12.012 1.00 94.94 135 LEU A N 1
ATOM 1081 C CA . LEU A 1 135 ? 1.489 -9.869 -10.551 1.00 94.94 135 LEU A CA 1
ATOM 1082 C C . LEU A 1 135 ? 0.076 -9.748 -9.977 1.00 94.94 135 LEU A C 1
ATOM 1084 O O . LEU A 1 135 ? -0.830 -9.270 -10.653 1.00 94.94 135 LEU A O 1
ATOM 1088 N N . ASP A 1 136 ? -0.086 -10.142 -8.717 1.00 94.69 136 ASP A N 1
ATOM 1089 C CA . ASP A 1 136 ? -1.341 -9.978 -7.986 1.00 94.69 136 ASP A CA 1
ATOM 1090 C C . ASP A 1 136 ? -1.365 -8.610 -7.295 1.00 94.69 136 ASP A C 1
ATOM 1092 O O . ASP A 1 136 ? -0.501 -8.295 -6.462 1.00 94.69 136 ASP A O 1
ATOM 1096 N N . LEU A 1 137 ? -2.344 -7.778 -7.659 1.00 93.94 137 LEU A N 1
ATOM 1097 C CA . LEU A 1 137 ? -2.531 -6.443 -7.092 1.00 93.94 137 LEU A CA 1
ATOM 1098 C C . LEU A 1 137 ? -3.919 -6.284 -6.471 1.00 93.94 137 LEU A C 1
ATOM 1100 O O . LEU A 1 137 ? -4.899 -6.789 -7.022 1.00 93.94 137 LEU A O 1
ATOM 1104 N N . PRO A 1 138 ? -4.030 -5.555 -5.347 1.00 93.81 138 PRO A N 1
ATOM 1105 C CA . PRO A 1 138 ? -5.318 -5.257 -4.746 1.00 93.81 138 PRO A CA 1
ATOM 1106 C C . PRO A 1 138 ? -6.130 -4.283 -5.607 1.00 93.81 138 PRO A C 1
ATOM 1108 O O . PRO A 1 138 ? -5.572 -3.386 -6.243 1.00 93.81 138 PRO A O 1
ATOM 1111 N N . GLU A 1 139 ? -7.455 -4.399 -5.530 1.00 94.00 139 GLU A N 1
ATOM 1112 C CA . GLU A 1 139 ? -8.397 -3.422 -6.081 1.00 94.00 139 GLU A CA 1
ATOM 1113 C C . GLU A 1 139 ? -8.061 -1.985 -5.629 1.00 94.00 139 GLU A C 1
ATOM 1115 O O . GLU A 1 139 ? -7.797 -1.689 -4.449 1.00 94.00 139 GLU A O 1
ATOM 1120 N N . GLY A 1 140 ? -8.127 -1.048 -6.568 1.00 92.44 140 GLY A N 1
ATOM 1121 C CA . GLY A 1 140 ? -7.839 0.358 -6.348 1.00 92.44 140 GLY A CA 1
ATOM 1122 C C . GLY A 1 140 ? -6.423 0.744 -6.770 1.00 92.44 140 GLY A C 1
ATOM 1123 O O . GLY A 1 140 ? -5.872 0.234 -7.741 1.00 92.44 140 GLY A O 1
ATOM 1124 N N . TYR A 1 141 ? -5.848 1.702 -6.047 1.00 92.00 141 TYR A N 1
ATOM 1125 C CA . TYR A 1 141 ? -4.532 2.250 -6.357 1.00 92.00 141 TYR A CA 1
ATOM 1126 C C . TYR A 1 141 ? -3.409 1.433 -5.710 1.00 92.00 141 TYR A C 1
ATOM 1128 O O . TYR A 1 141 ? -3.405 1.212 -4.496 1.00 92.00 141 TYR A O 1
ATOM 1136 N N . SER A 1 142 ? -2.424 1.074 -6.522 1.00 93.06 142 SER A N 1
ATOM 1137 C CA . SER A 1 142 ? -1.130 0.524 -6.132 1.00 93.06 142 SER A CA 1
ATOM 1138 C C . SER A 1 142 ? -0.016 1.351 -6.770 1.00 93.06 142 SER A C 1
ATOM 1140 O O . SER A 1 142 ? -0.210 1.996 -7.801 1.00 93.06 142 SER A O 1
ATOM 1142 N N . CYS A 1 143 ? 1.177 1.330 -6.184 1.00 94.00 143 CYS A N 1
ATOM 1143 C CA . CYS A 1 143 ? 2.344 1.914 -6.829 1.00 94.00 143 CYS A CA 1
ATOM 1144 C C . CYS A 1 143 ? 3.583 1.045 -6.647 1.00 94.00 143 CYS A C 1
ATOM 1146 O O . CYS A 1 143 ? 3.719 0.349 -5.645 1.00 94.00 143 CYS A O 1
ATOM 1148 N N . LEU A 1 144 ? 4.482 1.091 -7.624 1.00 95.44 144 LEU A N 1
ATOM 1149 C CA . LEU A 1 144 ? 5.807 0.488 -7.555 1.00 95.44 144 LEU A CA 1
ATOM 1150 C C . LEU A 1 144 ? 6.857 1.573 -7.759 1.00 95.44 144 LEU A C 1
ATOM 1152 O O . LEU A 1 144 ? 6.640 2.515 -8.520 1.00 95.44 144 LEU A O 1
ATOM 1156 N N . PHE A 1 145 ? 8.005 1.428 -7.109 1.00 95.06 145 PHE A N 1
ATOM 1157 C CA . PHE A 1 145 ? 9.115 2.368 -7.217 1.00 95.06 145 PHE A CA 1
ATOM 1158 C C . PHE A 1 145 ? 10.380 1.673 -7.717 1.00 95.06 145 PHE A C 1
ATOM 1160 O O . PHE A 1 145 ? 10.753 0.629 -7.187 1.00 95.06 145 PHE A O 1
ATOM 1167 N N . GLN A 1 146 ? 11.068 2.274 -8.688 1.00 95.25 146 GLN A N 1
ATOM 1168 C CA . GLN A 1 146 ? 12.386 1.850 -9.155 1.00 95.25 146 GLN A CA 1
ATOM 1169 C C . GLN A 1 146 ? 13.440 2.888 -8.727 1.00 95.25 146 GLN A C 1
ATOM 1171 O O . GLN A 1 146 ? 13.584 3.935 -9.366 1.00 95.25 146 GLN A O 1
ATOM 1176 N N . PRO A 1 147 ? 14.228 2.618 -7.667 1.00 89.25 147 PRO A N 1
ATOM 1177 C CA . PRO A 1 147 ? 15.203 3.574 -7.144 1.00 89.25 147 PRO A CA 1
ATOM 1178 C C . PRO A 1 147 ? 16.289 3.974 -8.144 1.00 89.25 147 PRO A C 1
ATOM 1180 O O . PRO A 1 147 ? 16.742 5.114 -8.128 1.00 89.25 147 PRO A O 1
ATOM 1183 N N . ALA A 1 148 ? 16.713 3.044 -9.005 1.00 89.50 148 ALA A N 1
ATOM 1184 C CA . ALA A 1 148 ? 17.827 3.257 -9.928 1.00 89.50 148 ALA A CA 1
ATOM 1185 C C . ALA A 1 148 ? 17.523 4.315 -11.002 1.00 89.50 148 ALA A C 1
ATOM 1187 O O . ALA A 1 148 ? 18.398 5.112 -11.334 1.00 89.50 148 ALA A O 1
ATOM 1188 N N . SER A 1 149 ? 16.291 4.337 -11.517 1.00 90.19 149 SER A N 1
ATOM 1189 C CA . SER A 1 149 ? 15.817 5.299 -12.522 1.00 90.19 149 SER A CA 1
ATOM 1190 C C . SER A 1 149 ? 15.002 6.447 -11.914 1.00 90.19 149 SER A C 1
ATOM 1192 O O . SER A 1 149 ? 14.643 7.386 -12.621 1.00 90.19 149 SER A O 1
ATOM 1194 N N . ALA A 1 150 ? 14.741 6.405 -10.602 1.00 91.75 150 ALA A N 1
ATOM 1195 C CA . ALA A 1 150 ? 13.820 7.302 -9.909 1.00 91.75 150 ALA A CA 1
ATOM 1196 C C . ALA A 1 150 ? 12.432 7.332 -10.574 1.00 91.75 150 ALA A C 1
ATOM 1198 O O . ALA A 1 150 ? 11.841 8.400 -10.753 1.00 91.75 150 ALA A O 1
ATOM 1199 N N . GLU A 1 151 ? 11.915 6.162 -10.944 1.00 92.75 151 GLU A N 1
ATOM 1200 C CA . GLU A 1 151 ? 10.613 6.005 -11.593 1.00 92.75 151 GLU A CA 1
ATOM 1201 C C . GLU A 1 151 ? 9.566 5.434 -10.646 1.00 92.75 151 GLU A C 1
ATOM 1203 O O . GLU A 1 151 ? 9.869 4.667 -9.731 1.00 92.75 151 GLU A O 1
ATOM 1208 N N . ILE A 1 152 ? 8.316 5.822 -10.882 1.00 94.88 152 ILE A N 1
ATOM 1209 C CA . ILE A 1 152 ? 7.140 5.306 -10.191 1.00 94.88 152 ILE A CA 1
ATOM 1210 C C . ILE A 1 152 ? 6.180 4.764 -11.239 1.00 94.88 152 ILE A C 1
ATOM 1212 O O . ILE A 1 152 ? 5.812 5.489 -12.164 1.00 94.88 152 ILE A O 1
ATOM 1216 N N . ALA A 1 153 ? 5.751 3.520 -11.057 1.00 95.75 153 ALA A N 1
ATOM 1217 C CA . ALA A 1 153 ? 4.624 2.942 -11.764 1.00 95.75 153 ALA A CA 1
ATOM 1218 C C . ALA A 1 153 ? 3.381 3.099 -10.885 1.00 95.75 153 ALA A C 1
ATOM 1220 O O . ALA A 1 153 ? 3.300 2.521 -9.804 1.00 95.75 153 ALA A O 1
ATOM 1221 N N . GLU A 1 154 ? 2.433 3.914 -11.325 1.00 96.25 154 GLU A N 1
ATOM 1222 C CA . GLU A 1 154 ? 1.122 4.079 -10.707 1.00 96.25 154 GLU A CA 1
ATOM 1223 C C . GLU A 1 154 ? 0.151 3.119 -11.383 1.00 96.25 154 GLU A C 1
ATOM 1225 O O . GLU A 1 154 ? 0.024 3.135 -12.607 1.00 96.25 154 GLU A O 1
ATOM 1230 N N . ILE A 1 155 ? -0.506 2.263 -10.607 1.00 96.25 155 ILE A N 1
ATOM 1231 C CA . ILE A 1 155 ? -1.365 1.205 -11.131 1.00 96.25 155 ILE A CA 1
ATOM 1232 C C . ILE A 1 155 ? -2.741 1.349 -10.496 1.00 96.25 155 ILE A C 1
ATOM 1234 O O . ILE A 1 155 ? -2.868 1.362 -9.274 1.00 96.25 155 ILE A O 1
ATOM 1238 N N . GLN A 1 156 ? -3.768 1.461 -11.326 1.00 96.94 156 GLN A N 1
ATOM 1239 C CA . GLN A 1 156 ? -5.159 1.468 -10.899 1.00 96.94 156 GLN A CA 1
ATOM 1240 C C . GLN A 1 156 ? -5.807 0.168 -11.366 1.00 96.94 156 GLN A C 1
ATOM 1242 O O . GLN A 1 156 ? -5.834 -0.080 -12.568 1.00 96.94 156 GLN A O 1
ATOM 1247 N N . VAL A 1 157 ? -6.325 -0.623 -10.429 1.00 96.62 157 VAL A N 1
ATOM 1248 C CA . VAL A 1 157 ? -7.080 -1.858 -10.685 1.00 96.62 157 VAL A CA 1
ATOM 1249 C C . VAL A 1 157 ? -8.545 -1.623 -10.324 1.00 96.62 157 VAL A C 1
ATOM 1251 O O . VAL A 1 157 ? -8.824 -1.005 -9.291 1.00 96.62 157 VAL A O 1
ATOM 1254 N N . ASP A 1 158 ? -9.476 -2.060 -11.162 1.00 95.69 158 ASP A N 1
ATOM 1255 C CA . ASP A 1 158 ? -10.915 -1.970 -10.888 1.00 95.69 158 ASP A CA 1
ATOM 1256 C C . ASP A 1 158 ? -11.492 -3.247 -10.239 1.00 95.69 158 ASP A C 1
ATOM 1258 O O . ASP A 1 158 ? -10.761 -4.168 -9.867 1.00 95.69 158 ASP A O 1
ATOM 1262 N N . ASP A 1 159 ? -12.815 -3.292 -10.067 1.00 94.69 159 ASP A N 1
ATOM 1263 C CA . ASP A 1 159 ? -13.548 -4.418 -9.475 1.00 94.69 159 ASP A CA 1
ATOM 1264 C C . ASP A 1 159 ? -13.772 -5.595 -10.445 1.00 94.69 159 ASP A C 1
ATOM 1266 O O . ASP A 1 159 ? -14.391 -6.601 -10.081 1.00 94.69 159 ASP A O 1
ATOM 1270 N N . HIS A 1 160 ? -13.247 -5.502 -11.665 1.00 95.25 160 HIS A N 1
ATOM 1271 C CA . HIS A 1 160 ? -13.208 -6.570 -12.660 1.00 95.25 160 HIS A CA 1
ATOM 1272 C C . HIS A 1 160 ? -11.789 -7.114 -12.881 1.00 95.25 160 HIS A C 1
ATOM 1274 O O . HIS A 1 160 ? -11.621 -8.120 -13.574 1.00 95.25 160 HIS A O 1
ATOM 1280 N N . GLY A 1 161 ? -10.783 -6.507 -12.243 1.00 93.69 161 GLY A N 1
ATOM 1281 C CA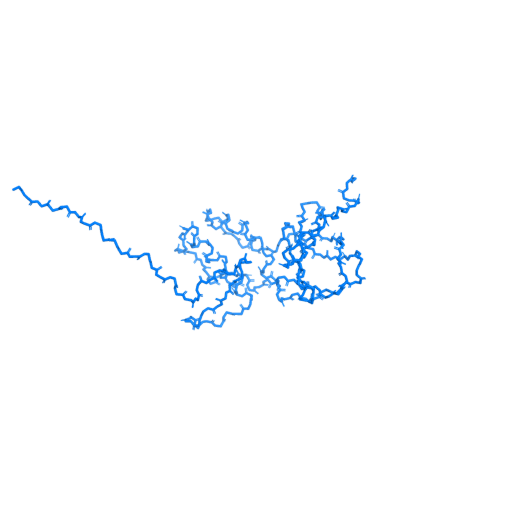 . GLY A 1 161 ? -9.377 -6.861 -12.399 1.00 93.69 161 GLY A CA 1
ATOM 1282 C C . GLY A 1 161 ? -8.727 -6.243 -13.635 1.00 93.69 161 GLY A C 1
ATOM 1283 O O . GLY A 1 161 ? -7.616 -6.636 -13.996 1.00 93.69 161 GLY A O 1
ATOM 1284 N N . GLU A 1 162 ? -9.380 -5.279 -14.285 1.00 95.06 162 GLU A N 1
ATOM 1285 C CA . GLU A 1 162 ? -8.752 -4.489 -15.336 1.00 95.06 162 GLU A CA 1
ATOM 1286 C C . GLU A 1 162 ? -7.788 -3.483 -14.708 1.00 95.06 162 GLU A C 1
ATOM 1288 O O . GLU A 1 162 ? -8.087 -2.848 -13.694 1.00 95.06 162 GLU A O 1
ATOM 1293 N N . ALA A 1 163 ? -6.603 -3.345 -15.307 1.00 96.19 163 ALA A N 1
ATOM 1294 C CA . ALA A 1 163 ? -5.534 -2.523 -14.763 1.00 96.19 163 ALA A CA 1
ATOM 1295 C C . ALA A 1 163 ? -5.049 -1.475 -15.764 1.00 96.19 163 ALA A C 1
ATOM 1297 O O . ALA A 1 163 ? -4.751 -1.771 -16.922 1.00 96.19 163 ALA A O 1
ATOM 1298 N N . VAL A 1 164 ? -4.880 -0.248 -15.282 1.00 96.12 164 VAL A N 1
ATOM 1299 C CA . VAL A 1 164 ? -4.195 0.829 -16.000 1.00 96.12 164 VAL A CA 1
ATOM 1300 C C . VAL A 1 164 ? -2.896 1.140 -15.273 1.00 96.12 164 VAL A C 1
ATOM 1302 O O . VAL A 1 164 ? -2.909 1.405 -14.074 1.00 96.12 164 VAL A O 1
ATOM 1305 N N . CYS A 1 165 ? -1.777 1.132 -15.999 1.00 96.25 165 CYS A N 1
ATOM 1306 C CA . CYS A 1 165 ? -0.457 1.451 -15.464 1.00 96.25 165 CYS A CA 1
ATOM 1307 C C . CYS A 1 165 ? 0.111 2.710 -16.130 1.00 96.25 165 CYS A C 1
ATOM 1309 O O . CYS A 1 165 ? 0.129 2.820 -17.356 1.00 96.25 165 CYS A O 1
ATOM 1311 N N . LEU A 1 166 ? 0.592 3.650 -15.319 1.00 95.38 166 LEU A N 1
ATOM 1312 C CA . LEU A 1 166 ? 1.301 4.847 -15.752 1.00 95.38 166 LEU A CA 1
ATOM 1313 C C . LEU A 1 166 ? 2.686 4.871 -15.112 1.00 95.38 166 LEU A C 1
ATOM 1315 O O . LEU A 1 166 ? 2.803 4.936 -13.892 1.00 95.38 166 LEU A O 1
ATOM 1319 N N . VAL A 1 167 ? 3.735 4.896 -15.932 1.00 94.19 167 VAL A N 1
ATOM 1320 C CA . VAL A 1 167 ? 5.109 5.050 -15.445 1.00 94.19 167 VAL A CA 1
ATOM 1321 C C . VAL A 1 167 ? 5.565 6.490 -15.632 1.00 94.19 167 VAL A C 1
ATOM 1323 O O . VAL A 1 167 ? 5.431 7.059 -16.716 1.00 94.19 167 VAL A O 1
ATOM 1326 N N . ARG A 1 168 ? 6.104 7.092 -14.570 1.00 91.75 168 ARG A N 1
ATOM 1327 C CA . ARG A 1 168 ? 6.644 8.455 -14.593 1.00 91.75 168 ARG A CA 1
ATOM 1328 C C . ARG A 1 168 ? 7.959 8.549 -13.833 1.00 91.75 168 ARG A C 1
ATOM 1330 O O . ARG A 1 168 ? 8.110 7.954 -12.768 1.00 91.75 168 ARG A O 1
ATOM 1337 N N . SER A 1 169 ? 8.879 9.372 -14.324 1.00 88.88 169 SER A N 1
ATOM 1338 C CA . SER A 1 169 ? 10.084 9.734 -13.579 1.00 88.88 169 SER A CA 1
ATOM 1339 C C . SER A 1 169 ? 9.769 10.816 -12.541 1.00 88.88 169 SER A C 1
ATOM 1341 O O . SER A 1 169 ? 9.069 11.791 -12.823 1.00 88.88 169 SER A O 1
ATOM 1343 N N . ILE A 1 170 ? 10.319 10.680 -11.335 1.00 81.25 170 ILE A N 1
ATOM 1344 C CA . ILE A 1 170 ? 10.221 11.678 -10.254 1.00 81.25 170 ILE A CA 1
ATOM 1345 C C . ILE A 1 170 ? 10.990 12.959 -10.633 1.00 81.25 170 ILE A C 1
ATOM 1347 O O . ILE A 1 170 ? 10.680 14.056 -10.165 1.00 81.25 170 ILE A O 1
ATOM 1351 N N . SER A 1 171 ? 11.956 12.847 -11.545 1.00 69.62 171 SER A N 1
ATOM 1352 C CA . SER A 1 171 ? 12.720 13.943 -12.141 1.00 69.62 171 SER A CA 1
ATOM 1353 C C . SER A 1 171 ? 11.918 14.718 -13.202 1.00 69.62 171 SER A C 1
ATOM 1355 O O . SER A 1 171 ? 12.250 14.719 -14.381 1.00 69.62 171 SER A O 1
ATOM 1357 N N . GLY A 1 172 ? 10.857 15.416 -12.785 1.00 51.25 172 GLY A N 1
ATOM 1358 C CA . GLY A 1 172 ? 10.358 16.652 -13.416 1.00 51.25 172 GLY A CA 1
ATOM 1359 C C . GLY A 1 172 ? 10.174 16.714 -14.944 1.00 51.25 172 GLY A C 1
ATOM 1360 O O . GLY A 1 172 ? 10.220 17.813 -15.493 1.00 51.25 172 GLY A O 1
ATOM 1361 N N . SER A 1 173 ? 9.964 15.600 -15.650 1.00 47.75 173 SER A N 1
ATOM 1362 C CA . SER A 1 173 ? 9.678 15.605 -17.089 1.00 47.75 173 SER A CA 1
ATOM 1363 C C . SER A 1 173 ? 8.686 14.498 -17.446 1.00 47.75 173 SER A C 1
ATOM 1365 O O . SER A 1 173 ? 9.025 13.321 -17.503 1.00 47.75 173 SER A O 1
ATOM 1367 N N . LEU A 1 174 ? 7.427 14.896 -17.661 1.00 41.56 174 LEU A N 1
ATOM 1368 C CA . LEU A 1 174 ? 6.336 14.035 -18.125 1.00 41.56 174 LEU A CA 1
ATOM 1369 C C . LEU A 1 174 ? 6.753 13.315 -19.417 1.00 41.56 174 LEU A C 1
ATOM 1371 O O . LEU A 1 174 ? 6.773 13.929 -20.483 1.00 41.56 174 LEU A O 1
ATOM 1375 N N . HIS A 1 175 ? 7.089 12.030 -19.318 1.00 44.78 175 HIS A N 1
ATOM 1376 C CA . HIS A 1 175 ? 7.182 11.138 -20.470 1.00 44.78 175 HIS A CA 1
ATOM 1377 C C . HIS A 1 175 ?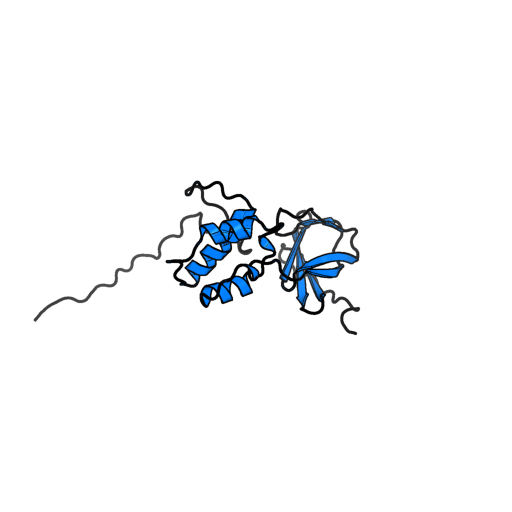 5.820 10.466 -20.699 1.00 44.78 175 HIS A C 1
ATOM 1379 O O . HIS A 1 175 ? 5.038 10.251 -19.776 1.00 44.78 175 HIS A O 1
ATOM 1385 N N . SER A 1 176 ? 5.507 10.273 -21.976 1.00 47.97 176 SER A N 1
ATOM 1386 C CA . SER A 1 176 ? 4.186 10.011 -22.552 1.00 47.97 176 SER A CA 1
ATOM 1387 C C . SER A 1 176 ? 3.500 8.722 -22.086 1.00 47.97 176 SER A C 1
ATOM 1389 O O . SER A 1 176 ? 4.136 7.685 -21.943 1.00 47.97 176 SER A O 1
ATOM 1391 N N . MET A 1 177 ? 2.169 8.800 -21.975 1.00 43.97 177 MET A N 1
ATOM 1392 C CA . MET A 1 177 ? 1.232 7.715 -21.665 1.00 43.97 177 MET A CA 1
ATOM 1393 C C . MET A 1 177 ? 1.288 6.572 -22.696 1.00 43.97 177 MET A C 1
ATOM 1395 O O . MET A 1 177 ? 1.121 6.813 -23.892 1.00 43.97 177 MET A O 1
ATOM 1399 N N . GLY A 1 178 ? 1.437 5.332 -22.226 1.00 45.38 178 GLY A N 1
ATOM 1400 C CA . GLY A 1 178 ? 1.123 4.120 -22.984 1.00 45.38 178 GLY A CA 1
ATOM 1401 C C . GLY A 1 178 ? -0.149 3.492 -22.419 1.00 45.38 178 GLY A C 1
ATOM 1402 O O . GLY A 1 178 ? -0.188 3.144 -21.247 1.00 45.38 178 GLY A O 1
ATOM 1403 N N . VAL A 1 179 ? -1.202 3.382 -23.228 1.00 46.62 179 VAL A N 1
ATOM 1404 C CA . VAL A 1 179 ? -2.422 2.642 -22.869 1.00 46.62 179 VAL A CA 1
ATOM 1405 C C . VAL A 1 179 ? -2.231 1.194 -23.318 1.00 46.62 179 VAL A C 1
ATOM 1407 O O . VAL A 1 179 ? -1.823 0.971 -24.458 1.00 46.62 179 VAL A O 1
ATOM 1410 N N . CYS A 1 180 ? -2.516 0.223 -22.445 1.00 44.25 180 CYS A N 1
ATOM 1411 C CA . CYS A 1 180 ? -2.546 -1.193 -22.815 1.00 44.25 180 CYS A CA 1
ATOM 1412 C C . CYS A 1 180 ? -3.649 -1.416 -23.873 1.00 44.25 180 CYS A C 1
ATOM 1414 O O . CYS A 1 180 ? -4.819 -1.170 -23.572 1.00 44.25 180 CYS A O 1
ATOM 1416 N N . PRO A 1 181 ? -3.326 -1.850 -25.108 1.00 45.75 181 PRO A N 1
ATOM 1417 C CA . PRO A 1 181 ? -4.324 -2.017 -26.169 1.00 45.75 181 PRO A CA 1
ATOM 1418 C C . PRO A 1 181 ? -5.339 -3.137 -25.899 1.00 45.75 181 PRO A C 1
ATOM 1420 O O . PRO A 1 181 ? -6.394 -3.157 -26.532 1.00 45.75 181 PRO A O 1
ATOM 1423 N N . ASP A 1 182 ? -5.029 -4.051 -24.976 1.00 50.78 182 ASP A N 1
ATOM 1424 C CA . ASP A 1 182 ? -5.838 -5.242 -24.708 1.00 50.78 182 ASP A CA 1
ATOM 1425 C C . ASP A 1 182 ? -6.922 -5.024 -23.635 1.00 50.78 182 ASP A C 1
ATOM 1427 O O . ASP A 1 182 ? -7.797 -5.869 -23.486 1.00 50.78 182 ASP A O 1
ATOM 1431 N N . CYS A 1 183 ? -6.946 -3.867 -22.960 1.00 48.72 183 CYS A N 1
ATOM 1432 C CA . CYS A 1 183 ? -7.960 -3.506 -21.952 1.00 48.72 183 CYS A CA 1
ATOM 1433 C C . CYS A 1 183 ? -9.188 -2.770 -22.537 1.00 48.72 183 CYS A C 1
ATOM 1435 O O . CYS A 1 183 ? -9.865 -2.031 -21.834 1.00 48.72 183 CYS A O 1
ATOM 1437 N N . LEU A 1 184 ? -9.448 -2.882 -23.846 1.00 41.59 184 LEU A N 1
ATOM 1438 C CA . LEU A 1 184 ? -10.555 -2.187 -24.531 1.00 41.59 184 LEU A CA 1
ATOM 1439 C C . LEU A 1 184 ? -11.476 -3.139 -25.313 1.00 41.59 184 LEU A C 1
ATOM 1441 O O . LEU A 1 184 ? -12.019 -2.756 -26.356 1.00 41.59 184 LEU A O 1
ATOM 1445 N N . ARG A 1 185 ? -11.650 -4.384 -24.858 1.00 39.56 185 ARG A N 1
ATOM 1446 C CA . ARG A 1 185 ? -12.547 -5.343 -25.518 1.00 39.56 185 ARG A CA 1
ATOM 1447 C C . ARG A 1 185 ? -13.468 -6.080 -24.570 1.00 39.56 185 ARG A C 1
ATOM 1449 O O . ARG A 1 185 ? -12.945 -6.712 -23.636 1.00 39.56 185 ARG A O 1
#

Foldseek 3Di:
DDDDDDDDDPDPDPDDPPPPDCDPVNDDDDDPPDDDPQDLQLVLLVVLVVVLVVVVDDCVVPPSVVSSVLSSPDLHSNQQPSVQQSVCVNVVNDDSVSSDGADKAWDKDFDAADWKDWPDPSDDIDGDPRGIDTDIDGAAWTWIAGPVQQKIWIWHAHPVRQIAIDIDHPPDDDDDDDGDPVSPD

Sequence (185 aa):
MVQRGRSFSSAPPPQWEPGLGLSPWGAYIPSISHQGDLDFKAGAAVSILIRILEAGANLEGFNCRRFLYEMESLDDPWRTDHEMLMRQLGRQEMRIWYIRPKTEYPVVIPLPEGRWFFPSLLHEPLDSDGGLVSLDLPEGYSCLFQPASAEIAEIQVDDHGEAVCLVRSISGSLHSMGVCPDCLR

Radius of gyration: 21.72 Å; chains: 1; bounding box: 38×64×58 Å

pLDDT: mean 77.13, std 21.37, range [36.91, 97.31]

Organism: NCBI:txid2518645

Secondary structure (DSSP, 8-state):
------PPP-PPPPPPPTT----TT------TT------HHHHHHHHHHHHHHHTT---TT--HHHHHHHHHTSS-GGGB-HHHHHHHHHTT---GGG--BPPEEEEEEE--SEEEB-SSTTSPPEEE-SSEEEEEEESEEEEEEETTTTEEEEEEE-TT--EEEEEEESSS--PPP---TTS--